Protein AF-A0A962LBN5-F1 (afdb_monomer_lite)

Sequence (191 aa):
MDLADKYRQSNPWPAREGQRVLFILDTRNSFEQDLLKQWIHHHRASGSEEFEAPQVCLKLGDDRRAVDSDQLLIALALPADTLVAPLRVAWLPSQEDIDSGPRLRNLFFGDPRHPGASRARKIFHTSPERMRLIAGAPDSVANLRQRFELHHNIEQADAQRDFAEFVGRQAALVLDIAERRLQGGRYKVPR

Radius of gyration: 17.96 Å; chains: 1; bounding box: 52×34×51 Å

pLDDT: mean 80.83, std 15.63, range [36.59, 97.0]

Structure (mmCIF, N/CA/C/O backbone):
data_AF-A0A962LBN5-F1
#
_entry.id   AF-A0A962LBN5-F1
#
loop_
_atom_site.group_PDB
_atom_site.id
_atom_site.type_symbol
_atom_site.label_atom_id
_atom_site.label_alt_id
_atom_site.label_comp_id
_atom_site.label_asym_id
_atom_site.label_entity_id
_atom_site.label_seq_id
_atom_site.pdbx_PDB_ins_code
_atom_site.Cartn_x
_atom_site.Cartn_y
_atom_site.Cartn_z
_atom_site.occupancy
_atom_site.B_iso_or_equiv
_atom_site.auth_seq_id
_atom_site.auth_comp_id
_atom_site.auth_asym_id
_atom_site.auth_atom_id
_atom_site.pdbx_PDB_model_num
ATOM 1 N N . MET A 1 1 ? 4.393 -6.345 -23.037 1.00 59.00 1 MET A N 1
ATOM 2 C CA . MET A 1 1 ? 3.717 -6.902 -21.847 1.00 59.00 1 MET A CA 1
ATOM 3 C C . MET A 1 1 ? 2.550 -5.989 -21.544 1.00 59.00 1 MET A C 1
ATOM 5 O O . MET A 1 1 ? 2.776 -4.789 -21.445 1.00 59.00 1 MET A O 1
ATOM 9 N N . ASP A 1 2 ? 1.340 -6.532 -21.495 1.00 79.44 2 ASP A N 1
ATOM 10 C CA . ASP A 1 2 ? 0.129 -5.755 -21.228 1.00 79.44 2 ASP A CA 1
ATOM 11 C C . ASP A 1 2 ? 0.014 -5.426 -19.722 1.00 79.44 2 ASP A C 1
ATOM 13 O O . ASP A 1 2 ? 0.504 -6.180 -18.874 1.00 79.44 2 ASP A O 1
ATOM 17 N N . LEU A 1 3 ? -0.616 -4.300 -19.369 1.00 82.06 3 LEU A N 1
ATOM 18 C CA . LEU A 1 3 ? -0.909 -3.945 -17.973 1.00 82.06 3 LEU A CA 1
ATOM 19 C C . LEU A 1 3 ? -1.788 -5.007 -17.312 1.00 82.06 3 LEU A C 1
ATOM 21 O O . LEU A 1 3 ? -1.561 -5.349 -16.153 1.00 82.06 3 LEU A O 1
ATOM 25 N N . ALA A 1 4 ? -2.725 -5.592 -18.059 1.00 84.00 4 ALA A N 1
ATOM 26 C CA . ALA A 1 4 ? -3.561 -6.674 -17.552 1.00 84.00 4 ALA A CA 1
ATOM 27 C C . ALA A 1 4 ? -2.728 -7.901 -17.137 1.00 84.00 4 ALA A C 1
ATOM 29 O O . ALA A 1 4 ? -2.968 -8.483 -16.080 1.00 84.00 4 ALA A O 1
ATOM 30 N N . ASP A 1 5 ? -1.696 -8.263 -17.910 1.00 85.88 5 ASP A N 1
ATOM 31 C CA . ASP A 1 5 ? -0.776 -9.350 -17.543 1.00 85.88 5 ASP A CA 1
ATOM 32 C C . ASP A 1 5 ? 0.015 -9.031 -16.278 1.00 85.88 5 ASP A C 1
ATOM 34 O O . ASP A 1 5 ? 0.295 -9.924 -15.478 1.00 85.88 5 ASP A O 1
ATOM 38 N N . LYS A 1 6 ? 0.402 -7.763 -16.092 1.00 85.69 6 LYS A N 1
ATOM 39 C CA . LYS A 1 6 ? 1.075 -7.309 -14.871 1.00 85.69 6 LYS A CA 1
ATOM 40 C C . LYS A 1 6 ? 0.157 -7.406 -13.663 1.00 85.69 6 LYS A C 1
ATOM 42 O O . LYS A 1 6 ? 0.588 -7.923 -12.637 1.00 85.69 6 LYS A O 1
ATOM 47 N N . TYR A 1 7 ? -1.088 -6.956 -13.787 1.00 89.88 7 TYR A N 1
ATOM 48 C CA . TYR A 1 7 ? -2.054 -7.023 -12.697 1.00 89.88 7 TYR A CA 1
ATOM 49 C C . TYR A 1 7 ? -2.392 -8.463 -12.324 1.00 89.88 7 TYR A C 1
ATOM 51 O O . TYR A 1 7 ? -2.496 -8.753 -11.142 1.00 89.88 7 TYR A O 1
ATOM 59 N N . ARG A 1 8 ? -2.457 -9.397 -13.277 1.00 88.25 8 ARG A N 1
ATOM 60 C CA . ARG A 1 8 ? -2.709 -10.819 -12.979 1.00 88.25 8 ARG A CA 1
ATOM 61 C C . ARG A 1 8 ? -1.596 -11.523 -12.193 1.00 88.25 8 ARG A C 1
ATOM 63 O O . ARG A 1 8 ? -1.860 -12.557 -11.589 1.00 88.25 8 ARG A O 1
ATOM 70 N N . GLN A 1 9 ? -0.368 -10.998 -12.188 1.00 86.75 9 GLN A N 1
ATOM 71 C CA . GLN A 1 9 ? 0.771 -11.637 -11.506 1.00 86.75 9 GLN A CA 1
ATOM 72 C C . GLN A 1 9 ? 0.686 -11.571 -9.977 1.00 86.75 9 GLN A C 1
ATOM 74 O O . GLN A 1 9 ? 1.334 -12.370 -9.303 1.00 86.75 9 GLN A O 1
ATOM 79 N N . SER A 1 10 ? -0.073 -10.626 -9.423 1.00 87.44 10 SER A N 1
ATOM 80 C CA . SER A 1 10 ? -0.257 -10.480 -7.980 1.00 87.44 10 SER A CA 1
ATOM 81 C C . SER A 1 10 ? -1.601 -9.829 -7.664 1.00 87.44 10 SER A C 1
ATOM 83 O O . SER A 1 10 ? -2.063 -8.953 -8.389 1.00 87.44 10 SER A O 1
ATOM 85 N N . ASN A 1 11 ? -2.229 -10.240 -6.565 1.00 91.06 11 ASN A N 1
ATOM 86 C CA . ASN A 1 11 ? -3.472 -9.644 -6.081 1.00 91.06 11 ASN A CA 1
ATOM 87 C C . ASN A 1 11 ? -3.143 -8.617 -4.977 1.00 91.06 11 ASN A C 1
ATOM 89 O O . ASN A 1 11 ? -2.446 -8.990 -4.030 1.00 91.06 11 ASN A O 1
ATOM 93 N N . PRO A 1 12 ? -3.583 -7.345 -5.079 1.00 92.94 12 PRO A N 1
ATOM 94 C CA . PRO A 1 12 ? -3.347 -6.351 -4.033 1.00 92.94 12 PRO A CA 1
ATOM 95 C C . PRO A 1 12 ? -4.272 -6.536 -2.830 1.00 92.94 12 PRO A C 1
ATOM 97 O O . PRO A 1 12 ? -3.988 -6.002 -1.761 1.00 92.94 12 PRO A O 1
ATOM 100 N N . TRP A 1 13 ? -5.388 -7.251 -2.995 1.00 92.75 13 TRP A N 1
ATOM 101 C CA . TRP A 1 13 ? -6.365 -7.443 -1.936 1.00 92.75 13 TRP A CA 1
ATOM 102 C C . TRP A 1 13 ? -5.853 -8.471 -0.926 1.00 92.75 13 TRP A C 1
ATOM 104 O O . TRP A 1 13 ? -5.477 -9.581 -1.320 1.00 92.75 13 TRP A O 1
ATOM 114 N N . PRO A 1 14 ? -5.846 -8.133 0.374 1.00 91.88 14 PRO A N 1
ATOM 115 C CA . PRO A 1 14 ? -5.486 -9.090 1.404 1.00 91.88 14 PRO A CA 1
ATOM 116 C C . PRO A 1 14 ? -6.534 -10.206 1.486 1.00 91.88 14 PRO A C 1
ATOM 118 O O . PRO A 1 14 ? -7.706 -10.003 1.156 1.00 91.88 14 PRO A O 1
ATOM 121 N N . ALA A 1 15 ? -6.113 -11.382 1.960 1.00 88.94 15 ALA A N 1
ATOM 122 C CA . ALA A 1 15 ? -7.054 -12.423 2.355 1.00 88.94 15 ALA A CA 1
ATOM 123 C C . ALA A 1 15 ? -7.956 -11.874 3.470 1.00 88.94 15 ALA A C 1
ATOM 125 O O . ALA A 1 15 ? -7.457 -11.326 4.454 1.00 88.94 15 ALA A O 1
ATOM 126 N N . ARG A 1 16 ? -9.271 -11.978 3.279 1.00 86.44 16 ARG A N 1
ATOM 127 C CA . ARG A 1 16 ? -10.279 -11.373 4.151 1.00 86.44 16 ARG A CA 1
ATOM 128 C C . ARG A 1 16 ? -11.582 -12.162 4.097 1.00 86.44 16 ARG A C 1
ATOM 130 O O . ARG A 1 16 ? -11.950 -12.704 3.059 1.00 86.44 16 ARG A O 1
ATOM 137 N N . GLU A 1 17 ? -12.282 -12.166 5.214 1.00 82.19 17 GLU A N 1
ATOM 138 C CA . GLU A 1 17 ? -13.588 -12.773 5.454 1.00 82.19 17 GLU A CA 1
ATOM 139 C C . GLU A 1 17 ? -14.646 -11.661 5.571 1.00 82.19 17 GLU A C 1
ATOM 141 O O . GLU A 1 17 ? -15.367 -11.553 6.557 1.00 82.19 17 GLU A O 1
ATOM 146 N N . GLY A 1 18 ? -14.688 -10.771 4.572 1.00 81.44 18 GLY A N 1
ATOM 147 C CA . GLY A 1 18 ? -15.630 -9.647 4.517 1.00 81.44 18 GLY A CA 1
ATOM 148 C C . GLY A 1 18 ? -15.196 -8.380 5.266 1.00 81.44 18 GLY A C 1
ATOM 149 O O . GLY A 1 18 ? -15.961 -7.415 5.297 1.00 81.44 18 GLY A O 1
ATOM 150 N N . GLN A 1 19 ? -13.983 -8.336 5.839 1.00 87.69 19 GLN A N 1
ATOM 151 C CA . GLN A 1 19 ? -13.464 -7.104 6.447 1.00 87.69 19 GLN A CA 1
ATOM 152 C C . GLN A 1 19 ? -13.296 -5.991 5.404 1.00 87.69 19 GLN A C 1
ATOM 154 O O . GLN A 1 19 ? -12.953 -6.229 4.241 1.00 87.69 19 GLN A O 1
ATOM 159 N N . ARG A 1 20 ? -13.457 -4.740 5.849 1.00 90.69 20 ARG A N 1
ATOM 160 C CA . ARG A 1 20 ? -13.099 -3.565 5.044 1.00 90.69 20 ARG A CA 1
ATOM 161 C C . ARG A 1 20 ? -11.587 -3.502 4.838 1.00 90.69 20 ARG A C 1
ATOM 163 O O . ARG A 1 20 ? -10.817 -3.956 5.684 1.00 90.69 20 ARG A O 1
ATOM 170 N N . VAL A 1 21 ? -11.167 -2.881 3.738 1.00 92.25 21 VAL A N 1
ATOM 171 C CA . VAL A 1 21 ? -9.748 -2.677 3.423 1.00 92.25 21 VAL A CA 1
ATOM 172 C C . VAL A 1 21 ? -9.474 -1.195 3.192 1.00 92.25 21 VAL A C 1
ATOM 174 O O . VAL A 1 21 ? -10.069 -0.584 2.309 1.00 92.25 21 VAL A O 1
ATOM 177 N N . LEU A 1 22 ? -8.550 -0.637 3.969 1.00 94.44 22 LEU A N 1
ATOM 178 C CA . LEU A 1 22 ? -7.927 0.662 3.747 1.00 94.44 22 LEU A CA 1
ATOM 179 C C . LEU A 1 22 ? -6.604 0.451 3.009 1.00 94.44 22 LEU A C 1
ATOM 181 O O . LEU A 1 22 ? -5.680 -0.156 3.550 1.00 94.44 22 LEU A O 1
ATOM 185 N N . PHE A 1 23 ? -6.481 0.981 1.796 1.00 95.56 23 PHE A N 1
ATOM 186 C CA . PHE A 1 23 ? -5.226 0.936 1.053 1.00 95.56 23 PHE A CA 1
ATOM 187 C C . PHE A 1 23 ? -4.368 2.167 1.339 1.00 95.56 23 PHE A C 1
ATOM 189 O O . PHE A 1 23 ? -4.808 3.305 1.164 1.00 95.56 23 PHE A O 1
ATOM 196 N N . ILE A 1 24 ? -3.109 1.937 1.708 1.00 95.75 24 ILE A N 1
ATOM 197 C CA . ILE A 1 24 ? -2.091 2.987 1.785 1.00 95.75 24 ILE A CA 1
ATOM 198 C C . ILE A 1 24 ? -1.211 2.873 0.543 1.00 95.75 24 ILE A C 1
ATOM 200 O O . ILE A 1 24 ? -0.487 1.896 0.377 1.00 95.75 24 ILE A O 1
ATOM 204 N N . LEU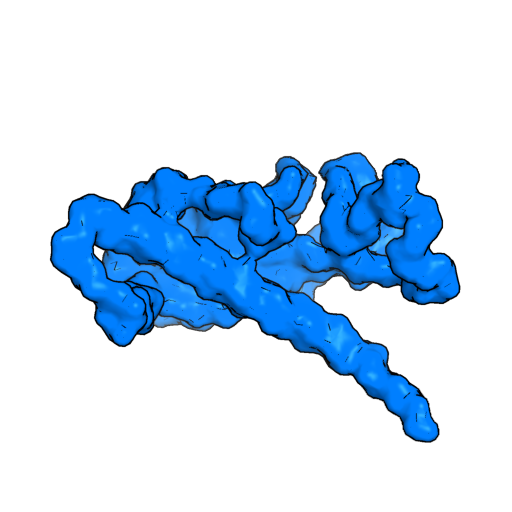 A 1 25 ? -1.282 3.861 -0.342 1.00 95.44 25 LEU A N 1
ATOM 205 C CA . LEU A 1 25 ? -0.543 3.896 -1.597 1.00 95.44 25 LEU A CA 1
ATOM 206 C C . LEU A 1 25 ? 0.717 4.742 -1.424 1.00 95.44 25 LEU A C 1
ATOM 208 O O . LEU A 1 25 ? 0.632 5.970 -1.371 1.00 95.44 25 LEU A O 1
ATOM 212 N N . ASP A 1 26 ? 1.883 4.100 -1.371 1.00 93.38 26 ASP A N 1
ATOM 213 C CA . ASP A 1 26 ? 3.158 4.813 -1.426 1.00 93.38 26 ASP A CA 1
ATOM 214 C C . ASP A 1 26 ? 3.450 5.235 -2.868 1.00 93.38 26 ASP A C 1
ATOM 216 O O . ASP A 1 26 ? 3.827 4.419 -3.715 1.00 93.38 26 ASP A O 1
ATOM 220 N N . THR A 1 27 ? 3.203 6.511 -3.158 1.00 90.75 27 THR A N 1
ATOM 221 C CA . THR A 1 27 ? 3.245 7.067 -4.513 1.00 90.75 27 THR A CA 1
ATOM 222 C C . THR A 1 27 ? 3.987 8.393 -4.515 1.00 90.75 27 THR A C 1
ATOM 224 O O . THR A 1 27 ? 3.709 9.304 -3.735 1.00 90.75 27 THR A O 1
ATOM 227 N N . ARG A 1 28 ? 4.947 8.538 -5.430 1.00 84.81 28 ARG A N 1
ATOM 228 C CA . ARG A 1 28 ? 5.737 9.773 -5.568 1.00 84.81 28 ARG A CA 1
ATOM 229 C C . ARG A 1 28 ? 5.259 10.645 -6.719 1.00 84.81 28 ARG A C 1
ATOM 231 O O . ARG A 1 28 ? 5.576 11.834 -6.761 1.00 84.81 28 ARG A O 1
ATOM 238 N N . ASN A 1 29 ? 4.510 10.063 -7.650 1.00 87.19 29 ASN A N 1
ATOM 239 C CA . ASN A 1 29 ? 3.980 10.730 -8.829 1.00 87.19 29 ASN A CA 1
ATOM 240 C C . ASN A 1 29 ? 2.621 10.140 -9.250 1.00 87.19 29 ASN A C 1
ATOM 242 O O . ASN A 1 29 ? 2.247 9.047 -8.827 1.00 87.19 29 ASN A O 1
ATOM 246 N N . SER A 1 30 ? 1.897 10.858 -10.114 1.00 89.56 30 SER A N 1
ATOM 247 C CA . SER A 1 30 ? 0.563 10.452 -10.577 1.00 89.56 30 SER A CA 1
ATOM 248 C C . SER A 1 30 ? 0.560 9.138 -11.355 1.00 89.56 30 SER A C 1
ATOM 250 O O . SER A 1 30 ? -0.398 8.387 -11.266 1.00 89.56 30 SER A O 1
ATOM 252 N N . PHE A 1 31 ? 1.637 8.810 -12.072 1.00 91.62 31 PHE A N 1
ATO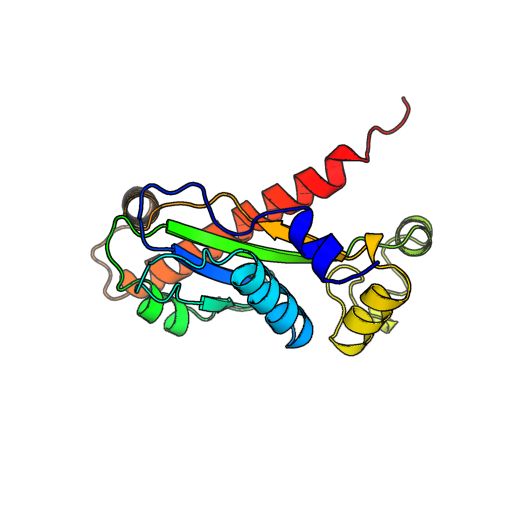M 253 C CA . PHE A 1 31 ? 1.702 7.563 -12.831 1.00 91.62 31 PHE A CA 1
ATOM 254 C C . PHE A 1 31 ? 1.747 6.332 -11.915 1.00 91.62 31 PHE A C 1
ATOM 256 O O . PHE A 1 31 ? 1.045 5.359 -12.167 1.00 91.62 31 PHE A O 1
ATOM 263 N N . GLU A 1 32 ? 2.514 6.376 -10.824 1.00 92.75 32 GLU A N 1
ATOM 264 C CA . GLU A 1 32 ? 2.497 5.317 -9.804 1.00 92.75 32 GLU A CA 1
ATOM 265 C C . GLU A 1 32 ? 1.130 5.204 -9.130 1.00 92.75 32 GLU A C 1
ATOM 267 O O . GLU A 1 32 ? 0.620 4.099 -8.940 1.00 92.75 32 GLU A O 1
ATOM 272 N N . GLN A 1 33 ? 0.515 6.347 -8.819 1.00 93.88 33 GLN A N 1
ATOM 273 C CA . GLN A 1 33 ? -0.828 6.394 -8.253 1.00 93.88 33 GLN A CA 1
ATOM 274 C C . GLN A 1 33 ? -1.858 5.736 -9.179 1.00 93.88 33 GLN A C 1
ATOM 276 O O . GLN A 1 33 ? -2.638 4.899 -8.725 1.00 93.88 33 GLN A O 1
ATOM 281 N N . ASP A 1 34 ? -1.828 6.054 -10.473 1.00 93.56 34 ASP A N 1
ATOM 282 C CA . ASP A 1 34 ? -2.720 5.468 -11.474 1.00 93.56 34 ASP A CA 1
ATOM 283 C C . ASP A 1 34 ? -2.502 3.957 -11.610 1.00 93.56 34 ASP A C 1
ATOM 285 O O . ASP A 1 34 ? -3.471 3.205 -11.723 1.00 93.56 34 ASP A O 1
ATOM 289 N N . LEU A 1 35 ? -1.245 3.498 -11.569 1.00 94.38 35 LEU A N 1
ATOM 290 C CA . LEU A 1 35 ? -0.908 2.075 -11.636 1.00 94.38 35 LEU A CA 1
ATOM 291 C C . LEU A 1 35 ? -1.484 1.293 -10.452 1.00 94.38 35 LEU A C 1
ATOM 293 O O . LEU A 1 35 ? -2.076 0.235 -10.665 1.00 94.38 35 LEU A O 1
ATOM 297 N N . LEU A 1 36 ? -1.329 1.800 -9.224 1.00 95.25 36 LEU A N 1
ATOM 298 C CA . LEU A 1 36 ? -1.841 1.136 -8.020 1.00 95.25 36 LEU A CA 1
ATOM 299 C C . LEU A 1 36 ? -3.372 1.167 -7.956 1.00 95.25 36 LEU A C 1
ATOM 301 O O . LEU A 1 36 ? -3.992 0.158 -7.623 1.00 95.25 36 LEU A O 1
ATOM 305 N N . LYS A 1 37 ? -3.996 2.285 -8.345 1.00 94.38 37 LYS A N 1
ATOM 306 C CA . LYS A 1 37 ? -5.459 2.408 -8.430 1.00 94.38 37 LYS A CA 1
ATOM 307 C C . LYS A 1 37 ? -6.066 1.402 -9.402 1.00 94.38 37 LYS A C 1
ATOM 309 O O . LYS A 1 37 ? -7.025 0.711 -9.062 1.00 94.38 37 LYS A O 1
ATOM 314 N N . GLN A 1 38 ? -5.489 1.296 -10.597 1.00 93.38 38 GLN A N 1
ATOM 315 C CA . GLN A 1 38 ? -5.918 0.322 -11.599 1.00 93.38 38 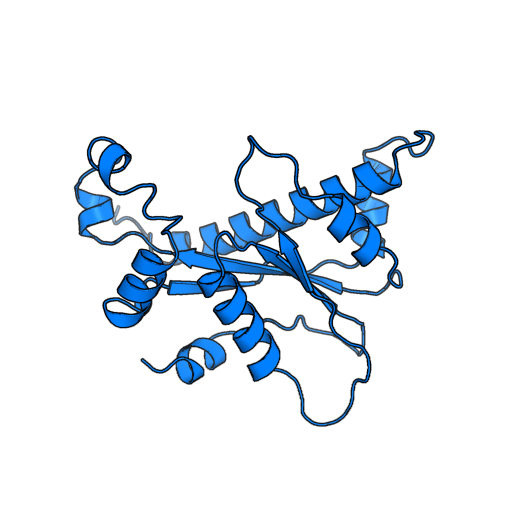GLN A CA 1
ATOM 316 C C . GLN A 1 38 ? -5.674 -1.113 -11.135 1.00 93.38 38 GLN A C 1
ATOM 318 O O . GLN A 1 38 ? -6.523 -1.971 -11.362 1.00 93.38 38 GLN A O 1
ATOM 323 N N . TRP A 1 39 ? -4.567 -1.370 -10.433 1.00 94.44 39 TRP A N 1
ATOM 324 C CA . TRP A 1 39 ? -4.285 -2.684 -9.863 1.00 94.44 39 TRP A CA 1
ATOM 325 C C . TRP A 1 39 ? -5.351 -3.112 -8.845 1.00 94.44 39 TRP A C 1
ATOM 327 O O . TRP A 1 39 ? -5.855 -4.230 -8.936 1.00 94.44 39 TRP A O 1
ATOM 337 N N . ILE A 1 40 ? -5.762 -2.216 -7.937 1.00 93.19 40 ILE A N 1
ATOM 338 C CA . ILE A 1 40 ? -6.869 -2.467 -6.996 1.00 93.19 40 ILE A CA 1
ATOM 339 C C . ILE A 1 40 ? -8.169 -2.741 -7.757 1.00 93.19 40 ILE A C 1
ATOM 341 O O . ILE A 1 40 ? -8.849 -3.731 -7.480 1.00 93.19 40 ILE A O 1
ATOM 345 N N . HIS A 1 41 ? -8.505 -1.878 -8.721 1.00 90.88 41 HIS A N 1
ATOM 346 C CA . HIS A 1 41 ? -9.746 -1.973 -9.488 1.00 90.88 41 HIS A CA 1
ATOM 347 C C . HIS A 1 41 ? -9.837 -3.276 -10.293 1.00 90.88 41 HIS A C 1
ATOM 349 O O . HIS A 1 41 ? -10.891 -3.903 -10.315 1.00 90.88 41 HIS A O 1
ATOM 355 N N . HIS A 1 42 ? -8.729 -3.715 -10.896 1.00 91.00 42 HIS A N 1
ATOM 356 C CA . HIS A 1 42 ? -8.660 -4.937 -11.699 1.00 91.00 42 HIS A CA 1
ATOM 357 C C . HIS A 1 42 ? -9.048 -6.200 -10.916 1.00 91.00 42 HIS A C 1
ATOM 359 O O . HIS A 1 42 ? -9.605 -7.130 -11.489 1.00 91.00 42 HIS A O 1
ATOM 365 N N . HIS A 1 43 ? -8.763 -6.232 -9.612 1.00 89.12 43 HIS A N 1
ATOM 366 C CA . HIS A 1 43 ? -9.041 -7.376 -8.734 1.00 89.12 43 HIS A CA 1
ATOM 367 C C . HIS A 1 43 ? -10.319 -7.217 -7.905 1.00 89.12 43 HIS A C 1
ATOM 369 O O . HIS A 1 43 ? -10.600 -8.041 -7.035 1.00 89.12 43 HIS A O 1
ATOM 375 N N . ARG A 1 44 ? -11.110 -6.166 -8.146 1.00 84.12 44 ARG A N 1
ATOM 376 C CA . ARG A 1 44 ? -12.380 -5.968 -7.443 1.00 84.12 44 ARG A CA 1
ATOM 377 C C . ARG A 1 44 ? -13.386 -7.032 -7.900 1.00 84.12 44 ARG A C 1
ATOM 379 O O . ARG A 1 44 ? -13.713 -7.105 -9.081 1.00 84.12 44 ARG A O 1
ATOM 386 N N . ALA A 1 45 ? -13.899 -7.839 -6.970 1.00 71.06 45 ALA A N 1
ATOM 387 C CA . ALA A 1 45 ? -14.944 -8.816 -7.271 1.00 71.06 45 ALA A CA 1
ATOM 388 C C . ALA A 1 45 ? -16.250 -8.114 -7.689 1.00 71.06 45 ALA A C 1
ATOM 390 O O . ALA A 1 45 ? -16.645 -7.107 -7.103 1.00 71.06 45 ALA A O 1
ATOM 391 N N . SER A 1 46 ? -16.927 -8.660 -8.700 1.00 61.09 46 SER A N 1
ATOM 392 C CA . SER A 1 46 ? -18.127 -8.097 -9.336 1.00 61.09 46 SER A CA 1
ATOM 393 C C . SER A 1 46 ? -19.435 -8.312 -8.558 1.00 61.09 46 SER A C 1
ATOM 395 O O . SER A 1 46 ? -20.473 -7.823 -8.990 1.00 61.09 46 SER A O 1
ATOM 397 N N . GLY A 1 47 ? -19.406 -9.051 -7.443 1.00 53.84 47 GLY A N 1
ATOM 398 C CA . GLY A 1 47 ? -20.614 -9.600 -6.814 1.00 53.84 47 GLY A CA 1
ATOM 399 C C . GLY A 1 47 ? -21.295 -8.717 -5.772 1.00 53.84 47 GLY A C 1
ATOM 400 O O . GLY A 1 47 ? -22.506 -8.561 -5.818 1.00 53.84 47 GLY A O 1
ATOM 401 N N . SER A 1 48 ? -20.556 -8.153 -4.822 1.00 51.50 48 SER A N 1
ATOM 402 C CA . SER A 1 48 ? -21.133 -7.389 -3.708 1.00 51.50 48 SER A CA 1
ATOM 403 C C . SER A 1 48 ? -20.012 -7.046 -2.750 1.00 51.50 48 SER A C 1
ATOM 405 O O . SER A 1 48 ? -19.346 -7.961 -2.283 1.00 51.50 48 SER A O 1
ATOM 407 N N . GLU A 1 49 ? -19.808 -5.758 -2.487 1.00 53.31 49 GLU A N 1
ATOM 408 C CA . GLU A 1 49 ? -19.258 -5.219 -1.241 1.00 53.31 49 GLU A CA 1
ATOM 409 C C . GLU A 1 49 ? -19.268 -3.692 -1.369 1.00 53.31 49 GLU A C 1
ATOM 411 O O . GLU A 1 49 ? -18.398 -3.059 -1.969 1.00 53.31 49 GLU A O 1
ATOM 416 N N . GLU A 1 50 ? -20.342 -3.116 -0.842 1.00 45.16 50 GLU A N 1
ATOM 417 C CA . GLU A 1 50 ? -20.677 -1.690 -0.800 1.00 45.16 50 GLU A CA 1
ATOM 418 C C . GLU A 1 50 ? -19.760 -0.873 0.122 1.00 45.16 50 GLU A C 1
ATOM 420 O O . GLU A 1 50 ? -19.969 0.322 0.317 1.00 45.16 50 GLU A O 1
ATOM 425 N N . PHE A 1 51 ? -18.711 -1.485 0.669 1.00 54.53 51 PHE A N 1
ATOM 426 C CA . PHE A 1 51 ? -17.677 -0.753 1.374 1.00 54.53 51 PHE A CA 1
ATOM 427 C C . PHE A 1 51 ? -16.637 -0.285 0.368 1.00 54.53 51 PHE A C 1
ATOM 429 O O . PHE A 1 51 ? -15.819 -1.064 -0.123 1.00 54.53 51 PHE A O 1
ATOM 436 N N . GLU A 1 52 ? -16.691 1.007 0.039 1.00 67.31 52 GLU A N 1
ATOM 437 C CA . GLU A 1 52 ? -15.578 1.703 -0.598 1.00 67.31 52 GLU A CA 1
ATOM 438 C C . GLU A 1 52 ? -14.288 1.293 0.115 1.00 67.31 52 GLU A C 1
ATOM 440 O O . GLU A 1 52 ? -14.198 1.436 1.330 1.00 67.31 52 GLU A O 1
ATOM 445 N N . ALA A 1 53 ? -13.327 0.726 -0.618 1.00 83.31 53 ALA A N 1
ATOM 446 C CA . ALA A 1 53 ? -11.994 0.460 -0.098 1.00 83.31 53 ALA A CA 1
ATOM 447 C C . ALA A 1 53 ? -11.238 1.794 -0.115 1.00 83.31 53 ALA A C 1
ATOM 449 O O . ALA A 1 53 ? -10.782 2.195 -1.198 1.00 83.31 53 ALA A O 1
ATOM 450 N N . PRO A 1 54 ? -11.166 2.535 1.009 1.00 89.56 54 PRO A N 1
ATOM 451 C CA . PRO A 1 54 ? -10.645 3.888 0.992 1.00 89.56 54 PRO A CA 1
ATOM 452 C C . PRO A 1 54 ? -9.159 3.836 0.650 1.00 89.56 54 PRO A C 1
ATOM 454 O O . PRO A 1 54 ? -8.472 2.850 0.931 1.00 89.56 54 PRO A O 1
ATOM 457 N N . GLN A 1 55 ? -8.661 4.884 0.004 1.00 92.38 55 GLN A N 1
ATOM 458 C CA . GLN A 1 55 ? -7.287 4.928 -0.483 1.00 92.38 55 GLN A CA 1
ATOM 459 C C . GLN A 1 55 ? -6.628 6.222 -0.035 1.00 92.38 55 GLN A C 1
ATOM 461 O O . GLN A 1 55 ? -7.128 7.309 -0.320 1.00 92.38 55 GLN A O 1
ATOM 466 N N . VAL A 1 56 ? -5.479 6.099 0.618 1.00 92.06 56 VAL A N 1
ATOM 467 C CA . VAL A 1 56 ? -4.666 7.230 1.077 1.00 92.06 56 VAL A CA 1
ATOM 468 C C . VAL A 1 56 ? -3.363 7.209 0.302 1.00 92.06 56 VAL A C 1
ATOM 470 O O . VAL A 1 56 ? -2.711 6.172 0.220 1.00 92.06 56 VAL A O 1
ATOM 473 N N . CYS A 1 57 ? -2.994 8.334 -0.305 1.00 91.19 57 CYS A N 1
ATOM 474 C CA . CYS A 1 57 ? -1.770 8.435 -1.096 1.00 91.19 57 CYS A CA 1
ATOM 475 C C . CYS A 1 57 ? -0.710 9.137 -0.254 1.00 91.19 57 CYS A C 1
ATOM 477 O O . CYS A 1 57 ? -0.828 10.326 0.018 1.00 91.19 57 CYS A O 1
ATOM 479 N N . LEU A 1 58 ? 0.328 8.406 0.137 1.00 89.00 58 LEU A N 1
ATOM 480 C CA . LEU A 1 58 ? 1.406 8.906 0.984 1.00 89.00 58 LEU A CA 1
ATOM 481 C C . LEU A 1 58 ? 2.739 8.829 0.238 1.00 89.00 58 LEU A C 1
ATOM 483 O O . LEU A 1 58 ? 2.879 8.109 -0.748 1.00 89.00 58 LEU A O 1
ATOM 487 N N . LYS A 1 59 ? 3.736 9.564 0.731 1.00 86.12 59 LYS A N 1
ATOM 488 C CA . LYS A 1 59 ? 5.132 9.471 0.280 1.00 86.12 59 LYS A CA 1
ATOM 489 C C . LYS A 1 59 ? 5.956 8.819 1.390 1.00 86.12 59 LYS A C 1
ATOM 491 O O . LYS A 1 59 ? 6.533 9.518 2.214 1.00 86.12 59 LYS A O 1
ATOM 496 N N . LEU A 1 60 ? 5.986 7.489 1.433 1.00 77.06 60 LEU A N 1
ATOM 497 C CA . LEU A 1 60 ? 6.498 6.684 2.556 1.00 77.06 60 LEU A CA 1
ATOM 498 C C . LEU A 1 60 ? 7.990 6.317 2.452 1.00 77.06 60 LEU A C 1
ATOM 500 O O . LEU A 1 60 ? 8.401 5.246 2.882 1.00 77.06 60 LEU A O 1
ATOM 504 N N . GLY A 1 61 ? 8.830 7.183 1.886 1.00 59.91 61 GLY A N 1
ATOM 505 C CA . GLY A 1 61 ? 10.258 6.874 1.724 1.00 59.91 61 GLY A CA 1
ATOM 506 C C . GLY A 1 61 ? 11.164 8.092 1.623 1.00 59.91 61 GLY A C 1
ATOM 507 O O . GLY A 1 61 ? 12.226 8.020 1.003 1.00 59.91 61 GLY A O 1
ATOM 508 N N . ASP A 1 62 ? 10.715 9.224 2.153 1.00 57.09 62 ASP A N 1
ATOM 509 C CA . ASP A 1 62 ? 11.575 10.371 2.402 1.00 57.09 62 ASP A CA 1
ATOM 510 C C . ASP A 1 62 ? 11.640 10.554 3.917 1.00 57.09 62 ASP A C 1
ATOM 512 O O . ASP A 1 62 ? 10.782 11.215 4.490 1.00 57.09 62 ASP A O 1
ATOM 516 N N . ASP A 1 63 ? 12.649 9.965 4.570 1.00 53.41 63 ASP A N 1
ATOM 517 C CA . ASP A 1 63 ? 12.881 10.110 6.021 1.00 53.41 63 ASP A CA 1
ATOM 518 C C . ASP A 1 63 ? 12.976 11.587 6.456 1.00 53.41 63 ASP A C 1
ATOM 520 O O . ASP A 1 63 ? 12.913 11.908 7.640 1.00 53.41 63 ASP A O 1
ATOM 524 N N . ARG A 1 64 ? 13.147 12.507 5.495 1.00 45.75 64 ARG A N 1
ATOM 525 C CA . ARG A 1 64 ? 13.252 13.950 5.719 1.00 45.75 64 ARG A CA 1
ATOM 526 C C . ARG A 1 64 ? 11.907 14.672 5.705 1.00 45.75 64 ARG A C 1
ATOM 528 O O . ARG A 1 64 ? 11.879 15.860 6.022 1.00 45.75 64 ARG A O 1
ATOM 535 N N . ARG A 1 65 ? 10.810 14.015 5.314 1.00 53.19 65 ARG A N 1
ATOM 536 C CA . ARG A 1 65 ? 9.466 14.606 5.313 1.00 53.19 65 ARG A CA 1
ATOM 537 C C . ARG A 1 65 ? 8.563 13.813 6.239 1.00 53.19 65 ARG A C 1
ATOM 539 O O . ARG A 1 65 ? 8.425 12.604 6.087 1.00 53.19 65 ARG A O 1
ATOM 546 N N . ALA A 1 66 ? 7.926 14.519 7.171 1.00 56.97 66 ALA A N 1
ATOM 547 C CA . ALA A 1 66 ? 6.836 13.951 7.947 1.00 56.97 66 ALA A CA 1
ATOM 548 C C . ALA A 1 66 ? 5.801 13.354 6.981 1.00 56.97 66 ALA A C 1
ATOM 550 O O . ALA A 1 66 ? 5.486 13.952 5.946 1.00 56.97 66 ALA A O 1
ATOM 551 N N . VAL A 1 67 ? 5.327 12.150 7.303 1.00 66.19 67 VAL A N 1
ATOM 552 C CA . VAL A 1 67 ? 4.184 11.543 6.617 1.00 66.19 67 VAL A CA 1
ATOM 553 C C . VAL A 1 67 ? 3.031 12.547 6.680 1.00 66.19 67 VAL A C 1
ATOM 555 O O . VAL A 1 67 ? 2.892 13.256 7.673 1.00 66.19 67 VAL A O 1
ATOM 558 N N . ASP A 1 68 ? 2.231 12.647 5.618 1.00 71.00 68 ASP A N 1
ATOM 559 C CA . ASP A 1 68 ? 1.020 13.474 5.631 1.00 71.00 68 ASP A CA 1
ATOM 560 C C . ASP A 1 68 ? -0.025 12.822 6.555 1.00 71.00 68 ASP A C 1
ATOM 562 O O . ASP A 1 68 ? -0.887 12.042 6.137 1.00 71.00 68 ASP A O 1
ATOM 566 N N . SER A 1 69 ? 0.158 13.051 7.855 1.00 71.88 69 SER A N 1
ATOM 567 C CA . SER A 1 69 ? -0.559 12.383 8.937 1.00 71.88 69 SER A CA 1
ATOM 568 C C . SER A 1 69 ? -2.019 12.799 9.007 1.00 71.88 69 SER A C 1
ATOM 570 O O . SER A 1 69 ? -2.824 12.034 9.526 1.00 71.88 69 SER A O 1
ATOM 572 N N . ASP A 1 70 ? -2.387 13.960 8.462 1.00 80.94 70 ASP A N 1
ATOM 573 C CA . ASP A 1 70 ? -3.758 14.464 8.524 1.00 80.94 70 ASP A CA 1
ATOM 574 C C . ASP A 1 70 ? -4.690 13.632 7.623 1.00 80.94 70 ASP A C 1
ATOM 576 O O . ASP A 1 70 ? -5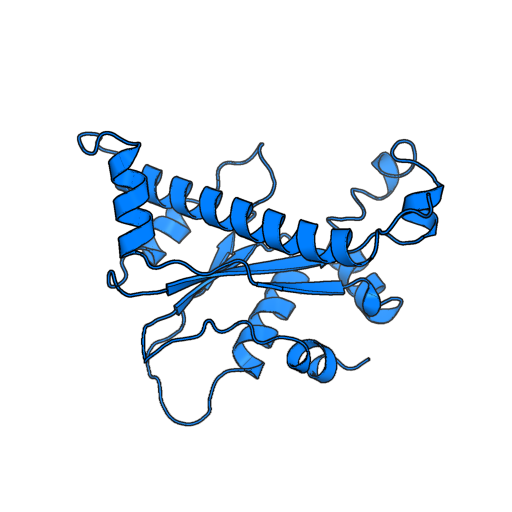.780 13.240 8.051 1.00 80.94 70 ASP A O 1
ATOM 580 N N . GLN A 1 71 ? -4.249 13.261 6.411 1.00 83.00 71 GLN A N 1
ATOM 581 C CA . GLN A 1 71 ? -5.032 12.372 5.540 1.00 83.00 71 GLN A CA 1
ATOM 582 C C . GLN A 1 71 ? -5.208 10.985 6.170 1.00 83.00 71 GLN A C 1
ATOM 584 O O . GLN A 1 71 ? -6.281 10.379 6.096 1.00 83.00 71 GLN A O 1
ATOM 589 N N . LEU A 1 72 ? -4.145 10.481 6.798 1.00 84.94 72 LEU A N 1
ATOM 590 C CA . LEU A 1 72 ? -4.150 9.171 7.428 1.00 84.94 72 LEU A CA 1
ATOM 591 C C . LEU A 1 72 ? -4.979 9.164 8.721 1.00 84.94 72 LEU A C 1
ATOM 593 O O . LEU A 1 72 ? -5.683 8.192 8.971 1.00 84.94 72 LEU A O 1
ATOM 597 N N . LEU A 1 73 ? -4.981 10.253 9.492 1.00 86.75 73 LEU A N 1
ATOM 598 C CA . LEU A 1 73 ? -5.819 10.421 10.681 1.00 86.75 73 LEU A CA 1
ATOM 599 C C . LEU A 1 73 ? -7.305 10.311 10.328 1.00 86.75 73 LEU A C 1
ATOM 601 O O . LEU A 1 73 ? -8.027 9.547 10.967 1.00 86.75 73 LEU A O 1
ATOM 605 N N . ILE A 1 74 ? -7.747 11.000 9.270 1.00 85.44 74 ILE A N 1
ATOM 606 C CA . ILE A 1 74 ? -9.134 10.912 8.785 1.00 85.44 74 ILE A CA 1
ATOM 607 C C . ILE A 1 74 ? -9.453 9.480 8.339 1.00 85.44 74 ILE A C 1
ATOM 609 O O . ILE A 1 74 ? -10.499 8.933 8.685 1.00 85.44 74 ILE A O 1
ATOM 613 N N . ALA A 1 75 ? -8.544 8.848 7.595 1.00 85.31 75 ALA A N 1
ATOM 614 C CA . ALA A 1 75 ? -8.752 7.504 7.069 1.00 85.31 75 ALA A CA 1
ATOM 615 C C . ALA A 1 75 ? -8.702 6.400 8.135 1.00 85.31 75 ALA A C 1
ATOM 617 O O . ALA A 1 75 ? -9.232 5.318 7.908 1.00 85.31 75 ALA A O 1
ATOM 618 N N . LEU A 1 76 ? -8.078 6.646 9.288 1.00 86.94 76 LEU A N 1
ATOM 619 C CA . LEU A 1 76 ? -8.006 5.697 10.401 1.00 86.94 76 LEU A CA 1
ATOM 620 C C . LEU A 1 76 ? -9.210 5.775 11.347 1.00 86.94 76 LEU A C 1
ATOM 622 O O . LEU A 1 76 ? -9.301 4.965 12.271 1.00 86.94 76 LEU A O 1
ATOM 626 N N . ALA A 1 77 ? -10.169 6.670 11.091 1.00 86.81 77 ALA A N 1
ATOM 627 C CA . ALA A 1 77 ? -11.487 6.680 11.730 1.00 86.81 77 ALA A CA 1
ATOM 628 C C . ALA A 1 77 ? -12.406 5.564 11.176 1.00 86.81 77 ALA A C 1
ATOM 630 O O . ALA A 1 77 ? -13.571 5.787 10.849 1.00 86.81 77 ALA A O 1
ATOM 631 N N . LEU A 1 78 ? -11.862 4.353 11.034 1.00 86.75 78 LEU A N 1
ATOM 632 C CA . LEU A 1 78 ? -12.533 3.166 10.508 1.00 86.75 78 LEU A CA 1
ATOM 633 C C . LEU A 1 78 ? -12.733 2.111 11.611 1.00 86.75 78 LEU A C 1
ATOM 635 O O . LEU A 1 78 ? -12.065 2.166 12.647 1.00 86.75 78 LEU A O 1
ATOM 639 N N . PRO A 1 79 ? -13.639 1.136 11.402 1.00 90.62 79 PRO A N 1
ATOM 640 C CA . PRO A 1 79 ? -13.825 0.015 12.319 1.00 90.62 79 PRO A CA 1
ATOM 641 C C . PRO A 1 79 ? -12.515 -0.721 12.629 1.00 90.62 79 PRO A C 1
ATOM 643 O O . PRO A 1 79 ? -11.646 -0.846 11.764 1.00 90.62 79 PRO A O 1
ATOM 646 N N . ALA A 1 80 ? -12.378 -1.228 13.855 1.00 91.38 80 ALA A N 1
ATOM 647 C CA . ALA A 1 80 ? -11.134 -1.818 14.354 1.00 91.38 80 ALA A CA 1
ATOM 648 C C . ALA A 1 80 ? -10.693 -3.085 13.587 1.00 91.38 80 ALA A C 1
ATOM 650 O O . ALA A 1 80 ? -9.503 -3.387 13.510 1.00 91.38 80 ALA A O 1
ATOM 651 N N . ASP A 1 81 ? -11.637 -3.807 12.989 1.00 92.25 81 ASP A N 1
ATOM 652 C CA . ASP A 1 81 ? -11.411 -4.985 12.147 1.00 92.25 81 ASP A CA 1
ATOM 653 C C . ASP A 1 81 ? -10.954 -4.643 10.717 1.00 92.25 81 ASP A C 1
ATOM 655 O O . ASP A 1 81 ? -10.563 -5.539 9.970 1.00 92.25 81 ASP A O 1
ATOM 659 N N . THR A 1 82 ? -10.956 -3.360 10.334 1.00 93.25 82 THR A N 1
ATOM 660 C CA . THR A 1 82 ? -10.489 -2.910 9.015 1.00 93.25 82 THR A CA 1
ATOM 661 C C . THR A 1 82 ? -9.029 -3.299 8.807 1.00 93.25 82 THR A C 1
ATOM 663 O O . THR A 1 82 ? -8.167 -2.993 9.634 1.00 93.25 82 THR A O 1
ATOM 666 N N . LEU A 1 83 ? -8.739 -3.926 7.668 1.00 95.19 83 LEU A N 1
ATOM 667 C CA . LEU A 1 83 ? -7.381 -4.247 7.249 1.00 95.19 83 LEU A CA 1
ATOM 668 C C . LEU A 1 83 ? -6.732 -3.034 6.584 1.00 95.19 83 LEU A C 1
ATOM 670 O O . LEU A 1 83 ? -7.265 -2.471 5.632 1.00 95.19 83 LEU A O 1
ATOM 674 N N . VAL A 1 84 ? -5.550 -2.661 7.049 1.00 96.38 84 VAL A N 1
ATOM 675 C CA . VAL A 1 84 ? -4.670 -1.676 6.427 1.00 96.38 84 VAL A CA 1
ATOM 676 C C . VAL A 1 84 ? -3.709 -2.416 5.500 1.00 96.38 84 VAL A C 1
ATOM 678 O O . VAL A 1 84 ? -2.919 -3.245 5.949 1.00 96.38 84 VAL A O 1
ATOM 681 N N . ALA A 1 85 ? -3.777 -2.124 4.201 1.00 96.69 85 ALA A N 1
ATOM 682 C CA . ALA A 1 85 ? -3.018 -2.793 3.147 1.00 96.69 85 ALA A CA 1
ATOM 683 C C . ALA A 1 85 ? -2.090 -1.801 2.412 1.00 96.69 85 ALA A C 1
ATOM 685 O O . ALA A 1 85 ? -2.546 -1.035 1.557 1.00 96.69 85 ALA A O 1
ATOM 686 N N . PRO A 1 86 ? -0.782 -1.786 2.725 1.00 97.00 86 PRO A N 1
ATOM 687 C CA . PRO A 1 86 ? 0.187 -0.923 2.050 1.00 97.00 86 PRO A CA 1
ATOM 688 C C . PRO A 1 86 ? 0.568 -1.445 0.662 1.00 97.00 86 PRO A C 1
ATOM 690 O O . PRO A 1 86 ? 0.923 -2.616 0.523 1.00 97.00 86 PRO A O 1
ATOM 693 N N . LEU A 1 87 ? 0.587 -0.577 -0.351 1.00 96.75 87 LEU A N 1
ATOM 694 C CA . LEU A 1 87 ? 0.986 -0.893 -1.725 1.00 96.75 87 LEU A CA 1
ATOM 695 C C . LEU A 1 87 ? 2.061 0.082 -2.237 1.00 96.75 87 LEU A C 1
ATOM 697 O O . LEU A 1 87 ? 2.025 1.271 -1.923 1.00 96.75 87 LEU A O 1
ATOM 701 N N . ARG A 1 88 ? 2.988 -0.406 -3.074 1.00 94.69 88 ARG A N 1
ATOM 702 C CA . ARG A 1 88 ? 4.060 0.392 -3.705 1.00 94.69 88 ARG A CA 1
ATOM 703 C C . ARG A 1 88 ? 4.370 -0.102 -5.119 1.00 94.69 88 ARG A C 1
ATOM 705 O O . ARG A 1 88 ? 4.297 -1.301 -5.401 1.00 94.69 88 ARG A O 1
ATOM 712 N N . VAL A 1 89 ? 4.788 0.812 -5.996 1.00 93.81 89 VAL A N 1
ATOM 713 C CA . VAL A 1 89 ? 5.478 0.464 -7.249 1.00 93.81 89 VAL A CA 1
ATOM 714 C C . VAL A 1 89 ? 6.987 0.463 -7.000 1.00 93.81 89 VAL A C 1
ATOM 716 O O . VAL A 1 89 ? 7.564 1.499 -6.688 1.00 93.81 89 VAL A O 1
ATOM 719 N N . ALA A 1 90 ? 7.635 -0.691 -7.142 1.00 90.56 90 ALA A N 1
ATOM 720 C CA . ALA A 1 90 ? 9.084 -0.815 -7.046 1.00 90.56 90 ALA A CA 1
ATOM 721 C C . ALA A 1 90 ? 9.732 -0.810 -8.432 1.00 90.56 90 ALA A C 1
ATOM 723 O O . ALA A 1 90 ? 9.322 -1.544 -9.342 1.00 90.56 90 ALA A O 1
ATOM 724 N N . TRP A 1 91 ? 10.788 -0.010 -8.562 1.00 88.81 91 TRP A N 1
ATOM 725 C CA . TRP A 1 91 ? 11.566 0.143 -9.784 1.00 88.81 91 TRP A CA 1
ATOM 726 C C . TRP A 1 91 ? 12.935 -0.500 -9.610 1.00 88.81 91 TRP A C 1
ATOM 728 O O . TRP A 1 91 ? 13.801 -0.001 -8.894 1.00 88.81 91 TRP A O 1
ATOM 738 N N . LEU A 1 92 ? 13.143 -1.627 -10.285 1.00 83.06 92 LEU A N 1
ATOM 739 C CA . LEU A 1 92 ? 14.425 -2.315 -10.252 1.00 83.06 92 LEU A CA 1
ATOM 740 C C . LEU A 1 92 ? 15.475 -1.535 -11.068 1.00 83.06 92 LEU A C 1
ATOM 742 O O . LEU A 1 92 ? 15.167 -1.034 -12.162 1.00 83.06 92 LEU A O 1
ATOM 746 N N . PRO A 1 93 ? 16.726 -1.437 -10.585 1.00 73.75 93 PRO A N 1
ATOM 747 C CA . PRO A 1 93 ? 17.821 -0.871 -11.369 1.00 73.75 93 PRO A CA 1
ATOM 748 C C . PRO A 1 93 ? 18.073 -1.713 -12.633 1.00 73.75 93 PRO A C 1
ATOM 750 O O . PRO A 1 93 ? 17.786 -2.910 -12.661 1.00 73.75 93 PRO A O 1
ATOM 753 N N . SER A 1 94 ? 18.573 -1.087 -13.700 1.00 71.69 94 SER A N 1
ATOM 754 C CA . SER A 1 94 ? 19.089 -1.814 -14.872 1.00 71.69 94 SER A CA 1
ATOM 755 C C . SER A 1 94 ? 20.433 -2.492 -14.564 1.00 71.69 94 SER A C 1
ATOM 757 O O . SER A 1 94 ? 21.062 -2.178 -13.557 1.00 71.69 94 SER A O 1
ATOM 759 N N . GLN A 1 95 ? 20.902 -3.401 -15.427 1.00 66.62 95 GLN A N 1
ATOM 760 C CA . GLN A 1 95 ? 22.252 -3.977 -15.289 1.00 66.62 95 GLN A CA 1
ATOM 761 C C . GLN A 1 95 ? 23.332 -2.893 -15.389 1.00 66.62 95 GLN A C 1
ATOM 763 O O . GLN A 1 95 ? 24.172 -2.787 -14.507 1.00 66.62 95 GLN A O 1
ATOM 768 N N . GLU A 1 96 ? 23.195 -1.970 -16.345 1.00 63.75 96 GLU A N 1
ATOM 769 C CA . GLU A 1 96 ? 24.032 -0.766 -16.429 1.00 63.75 96 GLU A CA 1
ATOM 770 C C . GLU A 1 96 ? 23.969 0.065 -15.136 1.00 63.75 96 GLU A C 1
ATOM 772 O O . GLU A 1 96 ? 24.964 0.674 -14.718 1.00 63.75 96 GLU A O 1
ATOM 777 N N . ASP A 1 97 ? 22.801 0.088 -14.471 1.00 63.16 97 ASP A N 1
ATOM 778 C CA . ASP A 1 97 ? 22.646 0.773 -13.194 1.00 63.16 97 ASP A CA 1
ATOM 779 C C . ASP A 1 97 ? 23.479 0.131 -12.071 1.00 63.16 97 ASP A C 1
ATOM 781 O O . ASP A 1 97 ? 24.015 0.830 -11.208 1.00 63.16 97 ASP A O 1
ATOM 785 N N . ILE A 1 98 ? 23.604 -1.191 -12.102 1.00 61.47 98 ILE A N 1
ATOM 786 C CA . ILE A 1 98 ? 24.356 -1.987 -11.132 1.00 61.47 98 ILE A CA 1
ATOM 787 C C . ILE A 1 98 ? 25.863 -1.881 -11.417 1.00 61.47 98 ILE A C 1
ATOM 789 O O . ILE A 1 98 ? 26.637 -1.616 -10.497 1.00 61.47 98 ILE A O 1
ATOM 793 N N . ASP A 1 99 ? 26.260 -1.981 -12.687 1.00 58.44 99 ASP A N 1
ATOM 794 C CA . ASP A 1 99 ? 27.664 -2.047 -13.116 1.00 58.44 99 ASP A CA 1
ATOM 795 C C . ASP A 1 99 ? 28.405 -0.707 -12.998 1.00 58.44 99 ASP A C 1
ATOM 797 O O . ASP A 1 99 ? 29.604 -0.670 -12.733 1.00 58.44 99 ASP A O 1
ATOM 801 N N . SER A 1 100 ? 27.706 0.425 -13.146 1.00 58.34 100 SER A N 1
ATOM 802 C CA . SER A 1 100 ? 28.354 1.753 -13.128 1.00 58.34 100 SER A CA 1
ATOM 803 C C . SER A 1 100 ? 28.675 2.292 -11.725 1.00 58.34 100 SER A C 1
ATOM 805 O O . SER A 1 100 ? 29.192 3.404 -11.592 1.00 58.34 100 SER A O 1
ATOM 807 N N . GLY A 1 101 ? 28.350 1.548 -10.667 1.00 56.78 101 GLY A N 1
ATOM 808 C CA . GLY A 1 101 ? 28.561 1.975 -9.286 1.00 56.78 101 GLY A CA 1
ATOM 809 C C . GLY A 1 101 ? 27.710 3.191 -8.844 1.00 56.78 101 GLY A C 1
ATOM 810 O O . GLY A 1 101 ? 27.091 3.893 -9.646 1.00 56.78 101 GLY A O 1
ATOM 811 N N . PRO A 1 102 ? 27.637 3.472 -7.529 1.00 52.78 102 PRO A N 1
ATOM 812 C CA . PRO A 1 102 ? 26.593 4.330 -6.957 1.00 52.78 102 PRO A CA 1
ATOM 813 C C . PRO A 1 102 ? 26.772 5.858 -7.096 1.00 52.78 102 PRO A C 1
ATOM 815 O O . PRO A 1 102 ? 25.957 6.588 -6.534 1.00 52.78 102 PRO A O 1
ATOM 818 N N . ARG A 1 103 ? 27.815 6.390 -7.757 1.00 54.94 103 ARG A N 1
ATOM 819 C CA . ARG A 1 103 ? 28.299 7.746 -7.396 1.00 54.94 103 ARG A CA 1
ATOM 820 C C . ARG A 1 103 ? 28.278 8.866 -8.438 1.00 54.94 103 ARG A C 1
ATOM 822 O O . ARG A 1 103 ? 28.216 10.007 -8.001 1.00 54.94 103 ARG A O 1
ATOM 829 N N . LEU A 1 104 ? 28.273 8.626 -9.753 1.00 49.66 104 LEU A N 1
ATOM 830 C CA . LEU A 1 104 ? 28.431 9.750 -10.706 1.00 49.66 104 LEU A CA 1
ATOM 831 C C . LEU A 1 104 ? 27.159 10.152 -11.469 1.00 49.66 104 LEU A C 1
ATOM 833 O O . LEU A 1 104 ? 26.954 11.339 -11.708 1.00 49.66 104 LEU A O 1
ATOM 837 N N . ARG A 1 105 ? 26.242 9.225 -11.780 1.00 51.16 105 ARG A N 1
ATOM 838 C CA . ARG A 1 105 ? 25.019 9.567 -12.540 1.00 51.16 105 ARG A CA 1
ATOM 839 C C . ARG A 1 105 ? 23.788 9.916 -11.696 1.00 51.16 105 ARG A C 1
ATOM 841 O O . ARG A 1 105 ? 22.880 10.560 -12.214 1.00 51.16 105 ARG A O 1
ATOM 848 N N . ASN A 1 106 ? 23.747 9.535 -10.414 1.00 51.66 106 ASN A N 1
ATOM 849 C CA . ASN A 1 106 ? 22.600 9.817 -9.531 1.00 51.66 106 ASN A CA 1
ATOM 850 C C . ASN A 1 106 ? 22.385 11.327 -9.312 1.00 51.66 106 ASN A C 1
ATOM 852 O O . ASN A 1 106 ? 21.268 11.745 -9.030 1.00 51.66 106 ASN A O 1
ATOM 856 N N . LEU A 1 107 ? 23.433 12.138 -9.504 1.00 50.69 107 LEU A N 1
ATOM 857 C CA . LEU A 1 107 ? 23.371 13.602 -9.470 1.00 50.69 107 LEU A CA 1
ATOM 858 C C . LEU A 1 107 ? 22.715 14.216 -10.719 1.00 50.69 107 LEU A C 1
ATOM 860 O O . LEU A 1 107 ? 22.093 15.265 -10.608 1.00 50.69 107 LEU A O 1
ATOM 864 N N . PHE A 1 108 ? 22.807 13.562 -11.884 1.00 48.50 108 PHE A N 1
ATOM 865 C CA . PHE A 1 108 ? 22.264 14.083 -13.147 1.00 48.50 108 PHE A CA 1
ATOM 866 C C . PHE A 1 108 ? 20.914 13.463 -13.535 1.00 48.50 108 PHE A C 1
ATOM 868 O O . PHE A 1 108 ? 20.085 14.134 -14.141 1.00 48.50 108 PHE A O 1
ATOM 875 N N . PHE A 1 109 ? 20.667 12.197 -13.178 1.00 50.34 109 PHE A N 1
ATOM 876 C CA . PHE A 1 109 ? 19.461 11.459 -13.585 1.00 50.34 109 PHE A CA 1
ATOM 877 C C . PHE A 1 109 ? 18.516 11.095 -12.424 1.00 50.34 109 PHE A C 1
ATOM 879 O O . PHE A 1 109 ? 17.449 10.524 -12.672 1.00 50.34 109 PHE A O 1
ATOM 886 N N . GLY A 1 110 ? 18.877 11.428 -11.177 1.00 57.72 110 GLY A N 1
ATOM 887 C CA . GLY A 1 110 ? 18.131 11.068 -9.965 1.00 57.72 110 GLY A CA 1
ATOM 888 C C . GLY A 1 110 ? 18.304 9.602 -9.551 1.00 57.72 110 GLY A C 1
ATOM 889 O O . GLY A 1 110 ? 18.933 8.814 -10.262 1.00 57.72 110 GLY A O 1
ATOM 890 N N . ASP A 1 111 ? 17.740 9.234 -8.396 1.00 64.00 111 ASP A N 1
ATOM 891 C CA . ASP A 1 111 ? 17.760 7.857 -7.885 1.00 64.00 111 ASP A CA 1
ATOM 892 C C . ASP A 1 111 ? 16.996 6.912 -8.840 1.00 64.00 111 ASP A C 1
ATOM 894 O O . ASP A 1 111 ? 15.789 7.091 -9.037 1.00 64.00 111 ASP A O 1
ATOM 898 N N . PRO A 1 112 ? 17.652 5.895 -9.437 1.00 63.75 112 PRO A N 1
ATOM 899 C CA . PRO A 1 112 ? 17.011 4.939 -10.340 1.00 63.75 112 PRO A CA 1
ATOM 900 C C . PRO A 1 112 ? 15.848 4.164 -9.710 1.00 63.75 112 PRO A C 1
ATOM 902 O O . PRO A 1 112 ? 15.002 3.658 -10.448 1.00 63.75 112 PRO A O 1
ATOM 905 N N . ARG A 1 113 ? 15.803 4.071 -8.373 1.00 67.94 113 ARG A N 1
ATOM 906 C CA . ARG A 1 113 ? 14.722 3.414 -7.621 1.00 67.94 113 ARG A CA 1
ATOM 907 C C . ARG A 1 113 ? 13.482 4.295 -7.467 1.00 67.94 113 ARG A C 1
ATOM 909 O O . ARG A 1 113 ? 12.406 3.789 -7.170 1.00 67.94 113 ARG A O 1
ATOM 916 N N . HIS A 1 114 ? 13.619 5.596 -7.724 1.00 74.38 114 HIS A N 1
ATOM 917 C CA . HIS A 1 114 ? 12.565 6.595 -7.561 1.00 74.38 114 HIS A CA 1
ATOM 918 C C . HIS A 1 114 ? 12.444 7.488 -8.811 1.00 74.38 114 HIS A C 1
ATOM 920 O O . HIS A 1 114 ? 12.682 8.699 -8.743 1.00 74.38 114 HIS A O 1
ATOM 926 N N . PRO A 1 115 ? 12.110 6.917 -9.983 1.00 79.19 115 PRO A N 1
ATOM 927 C CA . PRO A 1 115 ? 11.988 7.679 -11.217 1.00 79.19 115 PRO A CA 1
ATOM 928 C C . PRO A 1 115 ? 10.825 8.682 -11.155 1.00 79.19 115 PRO A C 1
ATOM 930 O O . PRO A 1 115 ? 9.733 8.381 -10.680 1.00 79.19 115 PRO A O 1
ATOM 933 N N . GLY A 1 116 ? 11.025 9.875 -11.722 1.00 82.06 116 GLY A N 1
ATOM 934 C CA . GLY A 1 116 ? 9.915 10.796 -11.996 1.00 82.06 116 GLY A CA 1
ATOM 935 C C . GLY A 1 116 ? 8.932 10.223 -13.030 1.00 82.06 116 GLY A C 1
ATOM 936 O O . GLY A 1 116 ? 9.290 9.325 -13.793 1.00 82.06 116 GLY A O 1
ATOM 937 N N . ALA A 1 117 ? 7.718 10.782 -13.117 1.00 85.19 117 ALA A N 1
ATOM 938 C CA . ALA A 1 117 ? 6.611 10.238 -13.923 1.00 85.19 117 ALA A CA 1
ATOM 939 C C . ALA A 1 117 ? 6.988 9.896 -15.379 1.00 85.19 117 ALA A C 1
ATOM 941 O O . ALA A 1 117 ? 6.688 8.806 -15.864 1.00 85.19 117 ALA A O 1
ATOM 942 N N . SER A 1 118 ? 7.689 10.793 -16.081 1.00 84.56 118 SER A N 1
ATOM 943 C CA . SER A 1 118 ? 8.105 10.559 -17.473 1.00 84.56 118 SER A CA 1
ATOM 944 C C . SER A 1 118 ? 9.108 9.408 -17.598 1.00 84.56 118 SER A C 1
ATOM 946 O O . SER A 1 118 ? 9.012 8.595 -18.517 1.00 84.56 118 SER A O 1
ATOM 948 N N . ARG A 1 119 ? 10.054 9.300 -16.653 1.00 83.75 119 ARG A N 1
ATOM 949 C CA . ARG A 1 119 ? 11.034 8.205 -16.616 1.00 83.75 119 ARG A CA 1
ATOM 950 C C . ARG A 1 119 ? 10.360 6.886 -16.238 1.00 83.75 119 ARG A C 1
ATOM 952 O O . ARG A 1 119 ? 10.670 5.876 -16.856 1.00 83.75 119 ARG A O 1
ATOM 959 N N . ALA A 1 120 ? 9.415 6.907 -15.301 1.00 86.94 120 ALA A N 1
ATOM 960 C CA . ALA A 1 120 ? 8.610 5.752 -14.918 1.00 86.94 120 ALA A CA 1
ATOM 961 C C . ALA A 1 120 ? 7.809 5.203 -16.112 1.00 86.94 120 ALA A C 1
ATOM 963 O O . ALA A 1 120 ? 7.886 4.012 -16.408 1.00 86.94 120 ALA A O 1
ATOM 964 N N . ARG A 1 121 ? 7.141 6.079 -16.880 1.00 87.81 121 ARG A N 1
ATOM 965 C CA . ARG A 1 121 ? 6.459 5.708 -18.136 1.00 87.81 121 ARG A CA 1
ATOM 966 C C . ARG A 1 121 ? 7.422 5.124 -19.164 1.00 87.81 121 ARG A C 1
ATOM 968 O O . ARG A 1 121 ? 7.127 4.096 -19.764 1.00 87.81 121 ARG A O 1
ATOM 975 N N . LYS A 1 122 ? 8.596 5.740 -19.349 1.00 87.12 122 LYS A N 1
ATOM 976 C CA . LYS A 1 122 ? 9.619 5.215 -20.264 1.00 87.12 122 LYS A CA 1
ATOM 977 C C . LYS A 1 122 ? 10.065 3.812 -19.850 1.00 87.12 122 LYS A C 1
ATOM 979 O O . LYS A 1 122 ? 10.034 2.921 -20.687 1.00 87.12 122 LYS A O 1
ATOM 984 N N . ILE A 1 123 ? 10.418 3.608 -18.576 1.00 85.75 123 ILE A N 1
ATOM 985 C CA . ILE A 1 123 ? 10.820 2.294 -18.048 1.00 85.75 123 ILE A CA 1
ATOM 986 C C . ILE A 1 123 ? 9.692 1.279 -18.235 1.00 85.75 123 ILE A C 1
ATOM 988 O O . ILE A 1 123 ? 9.961 0.162 -18.656 1.00 85.75 123 ILE A O 1
ATOM 992 N N . PHE A 1 124 ? 8.439 1.661 -17.984 1.00 87.12 124 PHE A N 1
ATOM 993 C CA . PHE A 1 124 ? 7.293 0.790 -18.222 1.00 87.12 124 PHE A CA 1
ATOM 994 C C . PHE A 1 124 ? 7.203 0.320 -19.687 1.00 87.12 124 PHE A C 1
ATOM 996 O O . PHE A 1 124 ? 6.998 -0.867 -19.930 1.00 87.12 124 PHE A O 1
ATOM 1003 N N . HIS A 1 125 ? 7.415 1.211 -20.661 1.00 86.75 125 HIS A N 1
ATOM 1004 C CA . HIS A 1 125 ? 7.359 0.852 -22.082 1.00 86.75 125 HIS A CA 1
ATOM 1005 C C . HIS A 1 125 ? 8.591 0.085 -22.579 1.00 86.75 125 HIS A C 1
ATOM 1007 O O . HIS A 1 125 ? 8.445 -0.836 -23.378 1.00 86.75 125 HIS A O 1
ATOM 1013 N N . THR A 1 126 ? 9.798 0.453 -22.139 1.00 87.75 126 THR A N 1
ATOM 1014 C CA . THR A 1 126 ? 11.047 -0.131 -22.662 1.00 87.75 126 THR A CA 1
ATOM 1015 C C . THR A 1 126 ? 11.518 -1.356 -21.887 1.00 87.75 126 THR A C 1
ATOM 1017 O O . THR A 1 126 ? 12.229 -2.191 -22.434 1.00 87.75 126 THR A O 1
ATOM 1020 N N . SER A 1 127 ? 11.183 -1.437 -20.600 1.00 86.00 127 SER A N 1
ATOM 1021 C CA . SER A 1 127 ? 11.717 -2.422 -19.653 1.00 86.00 127 SER A CA 1
ATOM 1022 C C . SER A 1 127 ? 10.675 -2.777 -18.575 1.00 86.00 127 SER A C 1
ATOM 1024 O O . SER A 1 127 ? 10.911 -2.574 -17.375 1.00 86.00 127 SER A O 1
ATOM 1026 N N . PRO A 1 128 ? 9.482 -3.269 -18.968 1.00 86.94 128 PRO A N 1
ATOM 1027 C CA . PRO A 1 128 ? 8.374 -3.527 -18.048 1.00 86.94 128 PRO A CA 1
ATOM 1028 C C . PRO A 1 128 ? 8.734 -4.515 -16.931 1.00 86.94 128 PRO A C 1
ATOM 1030 O O . PRO A 1 128 ? 8.138 -4.479 -15.857 1.00 86.94 128 PRO A O 1
ATOM 1033 N N . GLU A 1 129 ? 9.702 -5.409 -17.128 1.00 85.19 129 GLU A N 1
ATOM 1034 C CA . GLU A 1 129 ? 10.200 -6.358 -16.126 1.00 85.19 129 GLU A CA 1
ATOM 1035 C C . GLU A 1 129 ? 10.820 -5.691 -14.890 1.00 85.19 129 GLU A C 1
ATOM 1037 O O . GLU A 1 129 ? 10.839 -6.309 -13.815 1.00 85.19 129 GLU A O 1
ATOM 1042 N N . ARG A 1 130 ? 11.275 -4.438 -15.034 1.00 86.50 130 ARG A N 1
ATOM 1043 C CA . ARG A 1 130 ? 11.829 -3.616 -13.952 1.00 86.50 130 ARG A CA 1
ATOM 1044 C C . ARG A 1 130 ? 10.758 -2.986 -13.071 1.00 86.50 130 ARG A C 1
ATOM 1046 O O . ARG A 1 130 ? 11.054 -2.653 -11.931 1.00 86.50 130 ARG A O 1
ATOM 1053 N N . MET A 1 131 ? 9.534 -2.845 -13.576 1.00 90.69 131 MET A N 1
ATOM 1054 C CA . MET A 1 131 ? 8.391 -2.378 -12.797 1.00 90.69 131 MET A CA 1
ATOM 1055 C C . MET A 1 131 ? 7.741 -3.554 -12.065 1.00 90.69 131 MET A C 1
ATOM 1057 O O . MET A 1 131 ? 7.304 -4.537 -12.687 1.00 90.69 131 MET A O 1
ATOM 1061 N N . ARG A 1 132 ? 7.643 -3.449 -10.739 1.00 91.19 132 ARG A N 1
ATOM 1062 C CA . ARG A 1 132 ? 7.010 -4.449 -9.875 1.00 91.19 132 ARG A CA 1
ATOM 1063 C C . ARG A 1 132 ? 5.977 -3.790 -8.974 1.00 91.19 132 ARG A C 1
ATOM 1065 O O . ARG A 1 132 ? 6.240 -2.754 -8.384 1.00 91.19 132 ARG A O 1
ATOM 1072 N N . LEU A 1 133 ? 4.805 -4.407 -8.888 1.00 93.81 133 LEU A N 1
ATOM 1073 C CA . LEU A 1 133 ? 3.757 -4.022 -7.951 1.00 93.81 133 LEU A CA 1
ATOM 1074 C C . LEU A 1 133 ? 3.952 -4.848 -6.686 1.00 93.81 133 LEU A C 1
ATOM 1076 O O . LEU A 1 133 ? 4.070 -6.073 -6.766 1.00 93.81 133 LEU A O 1
ATOM 1080 N N . ILE A 1 134 ? 4.045 -4.178 -5.545 1.00 93.69 134 ILE A N 1
ATOM 1081 C CA . ILE A 1 134 ? 4.337 -4.803 -4.261 1.00 93.69 134 ILE A CA 1
ATOM 1082 C C . ILE A 1 134 ? 3.192 -4.509 -3.301 1.00 93.69 134 ILE A C 1
ATOM 1084 O O . ILE A 1 134 ? 2.781 -3.359 -3.156 1.00 93.69 134 ILE A O 1
ATOM 1088 N N . ALA A 1 135 ? 2.719 -5.560 -2.634 1.00 95.88 135 ALA A N 1
ATOM 1089 C CA . ALA A 1 135 ? 1.870 -5.463 -1.458 1.00 95.88 135 ALA A CA 1
ATOM 1090 C C . ALA A 1 135 ? 2.715 -5.753 -0.212 1.00 95.88 135 ALA A C 1
ATOM 1092 O O . ALA A 1 135 ? 3.412 -6.771 -0.146 1.00 95.88 135 ALA A O 1
ATOM 1093 N N . GLY A 1 136 ? 2.675 -4.840 0.754 1.00 95.19 136 GLY A N 1
ATOM 1094 C CA . GLY A 1 136 ? 3.187 -5.081 2.095 1.00 95.19 136 GLY A CA 1
ATOM 1095 C C . GLY A 1 136 ? 2.301 -6.078 2.841 1.00 95.19 136 GLY A C 1
ATOM 1096 O O . GLY A 1 136 ? 1.167 -6.341 2.442 1.00 95.19 136 GLY A O 1
ATOM 1097 N N . ALA A 1 137 ? 2.816 -6.638 3.937 1.00 96.12 137 ALA A N 1
ATOM 1098 C CA . ALA A 1 137 ? 1.979 -7.440 4.825 1.00 96.12 137 ALA A CA 1
ATOM 1099 C C . ALA A 1 137 ? 0.849 -6.554 5.394 1.00 96.12 137 ALA A C 1
ATOM 1101 O O . ALA A 1 137 ? 1.164 -5.500 5.954 1.00 96.12 137 ALA A O 1
ATOM 1102 N N . PRO A 1 138 ? -0.431 -6.936 5.230 1.00 96.50 138 PRO A N 1
ATOM 1103 C CA . PRO A 1 138 ? -1.545 -6.190 5.796 1.00 96.50 138 PRO A CA 1
ATOM 1104 C C . PRO A 1 138 ? -1.607 -6.384 7.314 1.00 96.50 138 PRO A C 1
ATOM 1106 O O . PRO A 1 138 ? -1.133 -7.395 7.836 1.00 96.50 138 PRO A O 1
ATOM 1109 N N . ASP A 1 139 ? -2.229 -5.437 8.008 1.00 96.69 139 ASP A N 1
ATOM 1110 C CA . ASP A 1 139 ? -2.471 -5.519 9.451 1.00 96.69 139 ASP A CA 1
ATOM 1111 C C . ASP A 1 139 ? -3.828 -4.887 9.800 1.00 96.69 139 ASP A C 1
ATOM 1113 O O . ASP A 1 139 ? -4.309 -4.036 9.056 1.00 96.69 139 ASP A O 1
ATOM 1117 N N . SER A 1 140 ? -4.476 -5.286 10.895 1.00 95.81 140 SER A N 1
ATOM 1118 C CA . SER A 1 140 ? -5.758 -4.682 11.292 1.00 95.81 140 SER A CA 1
ATOM 1119 C C . SER A 1 140 ? -5.553 -3.373 12.054 1.00 95.81 140 SER A C 1
ATOM 1121 O O . SER A 1 140 ? -4.549 -3.194 12.749 1.00 95.81 140 SER A O 1
ATOM 1123 N N . VAL A 1 141 ? -6.525 -2.458 11.980 1.00 95.31 141 VAL A N 1
ATOM 1124 C CA . VAL A 1 141 ? -6.512 -1.223 12.786 1.00 95.31 141 VAL A CA 1
ATOM 1125 C C . VAL A 1 141 ? -6.402 -1.551 14.280 1.00 95.31 141 VAL A C 1
ATOM 1127 O O . VAL A 1 141 ? -5.649 -0.886 14.989 1.00 95.31 141 VAL A O 1
ATOM 1130 N N . ALA A 1 142 ? -7.087 -2.597 14.752 1.00 94.94 142 ALA A N 1
ATOM 1131 C CA . ALA A 1 142 ? -7.014 -3.073 16.132 1.00 94.94 142 ALA A CA 1
ATOM 1132 C C . ALA A 1 142 ? -5.591 -3.482 16.536 1.00 94.94 142 ALA A C 1
ATOM 1134 O O . ALA A 1 142 ? -5.091 -3.023 17.561 1.00 94.94 142 ALA A O 1
ATOM 1135 N N . ASN A 1 143 ? -4.922 -4.311 15.729 1.00 96.25 143 ASN A N 1
ATOM 1136 C CA . ASN A 1 143 ? -3.579 -4.792 16.050 1.00 96.25 143 ASN A CA 1
ATOM 1137 C C . ASN A 1 143 ? -2.541 -3.665 15.953 1.00 96.25 143 ASN A C 1
ATOM 1139 O O . ASN A 1 143 ? -1.674 -3.537 16.817 1.00 96.25 143 ASN A O 1
ATOM 1143 N N . LEU A 1 144 ? -2.662 -2.785 14.953 1.00 95.75 144 LEU A N 1
ATOM 1144 C CA . LEU A 1 144 ? -1.828 -1.586 14.854 1.00 95.75 144 LEU A CA 1
ATOM 1145 C C . LEU A 1 144 ? -1.998 -0.688 16.084 1.00 95.75 144 LEU A C 1
ATOM 1147 O O . LEU A 1 144 ? -1.004 -0.196 16.618 1.00 95.75 144 LEU A O 1
ATOM 1151 N N . ARG A 1 145 ? -3.235 -0.504 16.558 1.00 93.75 145 ARG A N 1
ATOM 1152 C CA . ARG A 1 145 ? -3.537 0.287 17.756 1.00 93.75 145 ARG A CA 1
ATOM 1153 C C . ARG A 1 145 ? -2.961 -0.349 19.015 1.00 93.75 145 ARG A C 1
ATOM 1155 O O . ARG A 1 145 ? -2.234 0.323 19.733 1.00 93.75 145 ARG A O 1
ATOM 1162 N N . GLN A 1 146 ? -3.173 -1.645 19.222 1.00 94.25 146 GLN A N 1
ATOM 1163 C CA . GLN A 1 146 ? -2.589 -2.374 20.349 1.00 94.25 146 GLN A CA 1
ATOM 1164 C C . GLN A 1 146 ? -1.058 -2.241 20.373 1.00 94.25 146 GLN A C 1
ATOM 1166 O O . GLN A 1 146 ? -0.464 -1.966 21.412 1.00 94.25 146 GLN A O 1
ATOM 1171 N N . ARG A 1 147 ? -0.398 -2.399 19.220 1.00 93.94 147 ARG A N 1
ATOM 1172 C CA . ARG A 1 147 ? 1.061 -2.246 19.109 1.00 93.94 147 ARG A CA 1
ATOM 1173 C C . ARG A 1 147 ? 1.522 -0.817 19.387 1.00 93.94 147 ARG A C 1
ATOM 1175 O O . ARG A 1 147 ? 2.580 -0.642 19.982 1.00 93.94 147 ARG A O 1
ATOM 1182 N N . PHE A 1 148 ? 0.756 0.187 18.966 1.00 92.81 148 PHE A N 1
ATOM 1183 C CA . PHE A 1 148 ? 1.035 1.584 19.288 1.00 92.81 148 PHE A CA 1
ATOM 1184 C C . PHE A 1 148 ? 0.949 1.832 20.802 1.00 92.81 148 PHE A C 1
ATOM 1186 O O . PHE A 1 148 ? 1.893 2.354 21.388 1.00 92.81 148 PHE A O 1
ATOM 1193 N N . GLU A 1 149 ? -0.121 1.374 21.449 1.00 91.31 149 GLU A N 1
ATOM 1194 C CA . GLU A 1 149 ? -0.360 1.548 22.890 1.00 91.31 149 GLU A CA 1
ATOM 1195 C C . GLU A 1 149 ? 0.696 0.853 23.767 1.00 91.31 149 GLU A C 1
ATOM 1197 O O . GLU A 1 149 ? 1.025 1.340 24.844 1.00 91.31 149 GLU A O 1
ATOM 1202 N N . LEU A 1 150 ? 1.298 -0.246 23.296 1.00 89.50 150 LEU A N 1
ATOM 1203 C CA . LEU A 1 150 ? 2.407 -0.911 23.996 1.00 89.50 150 LEU A CA 1
ATOM 1204 C C . LEU A 1 150 ? 3.696 -0.075 24.052 1.00 89.50 150 LEU A C 1
ATOM 1206 O O . LEU A 1 150 ? 4.540 -0.312 24.916 1.00 89.50 150 LEU A O 1
ATOM 1210 N N . HIS A 1 151 ? 3.877 0.865 23.122 1.00 83.50 151 HIS A N 1
ATOM 1211 C CA . HIS A 1 151 ? 5.113 1.640 22.974 1.00 83.50 151 HIS A CA 1
ATOM 1212 C C . HIS A 1 151 ? 4.935 3.146 23.222 1.00 83.50 151 HIS A C 1
ATOM 1214 O O . HIS A 1 151 ? 5.935 3.861 23.291 1.00 83.50 151 HIS A O 1
ATOM 1220 N N . HIS A 1 152 ? 3.699 3.628 23.380 1.00 81.19 152 HIS A N 1
ATOM 1221 C CA . HIS A 1 152 ? 3.366 5.044 23.529 1.00 81.19 152 HIS A CA 1
ATOM 1222 C C . HIS A 1 152 ? 2.422 5.276 24.717 1.00 81.19 152 HIS A C 1
ATOM 1224 O O . HIS A 1 152 ? 1.478 4.520 24.930 1.00 81.19 152 HIS A O 1
ATOM 1230 N N . ASN A 1 153 ? 2.657 6.346 25.485 1.00 72.25 153 ASN A N 1
ATOM 1231 C CA . ASN A 1 153 ? 1.762 6.738 26.574 1.00 72.25 153 ASN A CA 1
ATOM 1232 C C . ASN A 1 153 ? 0.557 7.521 26.012 1.00 72.25 153 ASN A C 1
ATOM 1234 O O . ASN A 1 153 ? 0.741 8.565 25.389 1.00 72.25 153 ASN A O 1
ATOM 1238 N N . ILE A 1 154 ? -0.662 7.017 26.229 1.00 64.81 154 ILE A N 1
ATOM 1239 C CA . ILE A 1 154 ? -1.907 7.481 25.581 1.00 64.81 154 ILE A CA 1
ATOM 1240 C C . ILE A 1 154 ? -2.384 8.846 26.123 1.00 64.81 154 ILE A C 1
ATOM 1242 O O . ILE A 1 154 ? -3.207 9.506 25.498 1.00 64.81 154 ILE A O 1
ATOM 1246 N N . GLU A 1 155 ? -1.847 9.318 27.252 1.00 63.62 155 GLU A N 1
ATOM 1247 C CA . GLU A 1 155 ? -2.267 10.568 27.917 1.00 63.62 155 GLU A CA 1
ATOM 1248 C C . GLU A 1 155 ? -1.913 11.865 27.155 1.00 63.62 155 GLU A C 1
ATOM 1250 O O . GLU A 1 155 ? -2.185 12.967 27.632 1.00 63.62 155 GLU A O 1
ATOM 1255 N N . GLN A 1 156 ? -1.303 11.769 25.972 1.00 67.12 156 GLN A N 1
ATOM 1256 C CA . GLN A 1 156 ? -0.888 12.925 25.181 1.00 67.12 156 GLN A CA 1
ATOM 1257 C C . GLN A 1 156 ? -2.027 13.447 24.295 1.00 67.12 156 GLN A C 1
ATOM 1259 O O . GLN A 1 156 ? -2.719 12.683 23.624 1.00 67.12 156 GLN A O 1
ATOM 1264 N N . ALA A 1 157 ? -2.185 14.773 24.240 1.00 67.94 157 ALA A N 1
ATOM 1265 C CA . ALA A 1 157 ? -3.199 15.444 23.419 1.00 67.94 157 ALA A CA 1
ATOM 1266 C C . ALA A 1 157 ? -3.091 15.116 21.911 1.00 67.94 157 ALA A C 1
ATOM 1268 O O . ALA A 1 157 ? -4.084 15.217 21.193 1.00 67.94 157 ALA A O 1
ATOM 1269 N N . ASP A 1 158 ? -1.917 14.671 21.450 1.00 79.88 158 ASP A N 1
ATOM 1270 C CA . ASP A 1 158 ? -1.612 14.346 20.051 1.00 79.88 158 ASP A CA 1
ATOM 1271 C C . ASP A 1 158 ? -1.677 12.839 19.717 1.00 79.88 158 ASP A C 1
ATOM 1273 O O . ASP A 1 158 ? -1.338 12.434 18.603 1.00 79.88 158 ASP A O 1
ATOM 1277 N N . ALA A 1 159 ? -2.189 11.992 20.623 1.00 83.94 159 ALA A N 1
ATOM 1278 C CA . ALA A 1 159 ? -2.159 10.529 20.481 1.00 83.94 159 ALA A CA 1
ATOM 1279 C C . ALA A 1 159 ? -2.748 9.991 19.156 1.00 83.94 159 ALA A C 1
ATOM 1281 O O . ALA A 1 159 ? -2.299 8.968 18.639 1.00 83.94 159 ALA A O 1
ATOM 1282 N N . GLN A 1 160 ? -3.747 10.666 18.571 1.00 86.38 160 GLN A N 1
ATOM 1283 C CA . GLN A 1 160 ? -4.315 10.267 17.273 1.00 86.38 160 GLN A CA 1
ATOM 1284 C C . GLN A 1 160 ? -3.380 10.557 16.094 1.00 86.38 160 GLN A C 1
ATOM 1286 O O . GLN A 1 160 ? -3.290 9.745 15.170 1.00 86.38 160 GLN A O 1
ATOM 1291 N N . ARG A 1 161 ? -2.681 11.698 16.120 1.00 87.88 161 ARG A N 1
ATOM 1292 C CA . ARG A 1 161 ? -1.696 12.063 15.096 1.00 87.88 161 ARG A CA 1
ATOM 1293 C C . ARG A 1 161 ? -0.478 11.149 15.193 1.00 87.88 161 ARG A C 1
ATOM 1295 O O . ARG A 1 161 ? -0.043 10.623 14.171 1.00 87.88 161 ARG A O 1
ATOM 1302 N N . ASP A 1 162 ? -0.021 10.866 16.407 1.00 88.75 162 ASP A N 1
ATOM 1303 C CA . ASP A 1 162 ? 1.075 9.927 16.657 1.00 88.75 162 ASP A CA 1
ATOM 1304 C C . ASP A 1 162 ? 0.739 8.507 16.187 1.00 88.75 162 ASP A C 1
ATOM 1306 O O . ASP A 1 162 ? 1.583 7.819 15.604 1.00 88.75 162 ASP A O 1
ATOM 1310 N N . PHE A 1 163 ? -0.512 8.076 16.384 1.00 90.81 163 PHE A N 1
ATOM 1311 C CA . PHE A 1 163 ? -0.997 6.805 15.856 1.00 90.81 163 PHE A CA 1
ATOM 1312 C C . PHE A 1 163 ? -0.974 6.782 14.322 1.00 90.81 163 PHE A C 1
ATOM 1314 O O . PHE A 1 163 ? -0.495 5.811 13.734 1.00 90.81 163 PHE A O 1
ATOM 1321 N N . ALA A 1 164 ? -1.433 7.847 13.657 1.00 91.81 164 ALA A N 1
ATOM 1322 C CA . ALA A 1 164 ? -1.370 7.945 12.199 1.00 91.81 164 ALA A CA 1
ATOM 1323 C C . ALA A 1 164 ? 0.083 7.876 11.697 1.00 91.81 164 ALA A C 1
ATOM 1325 O O . ALA A 1 164 ? 0.401 7.075 10.817 1.00 91.81 164 ALA A O 1
ATOM 1326 N N . GLU A 1 165 ? 1.001 8.622 12.309 1.00 89.62 165 GLU A N 1
ATOM 1327 C CA . GLU A 1 165 ? 2.424 8.536 11.977 1.00 89.62 165 GLU A CA 1
ATOM 1328 C C . GLU A 1 165 ? 3.001 7.134 12.185 1.00 89.62 165 GLU A C 1
ATOM 1330 O O . GLU A 1 165 ? 3.757 6.634 11.347 1.00 89.62 165 GLU A O 1
ATOM 1335 N N . PHE A 1 166 ? 2.641 6.476 13.291 1.00 91.38 166 PHE A N 1
ATOM 1336 C CA . PHE A 1 166 ? 3.038 5.101 13.565 1.00 91.38 166 PHE A CA 1
ATOM 1337 C C . PHE A 1 166 ? 2.566 4.154 12.459 1.00 91.38 166 PHE A C 1
ATOM 1339 O O . PHE A 1 166 ? 3.368 3.367 11.952 1.00 91.38 166 PHE A O 1
ATOM 1346 N N . VAL A 1 167 ? 1.305 4.261 12.033 1.00 93.88 167 VAL A N 1
ATOM 1347 C CA . VAL A 1 167 ? 0.748 3.463 10.931 1.00 93.88 167 VAL A CA 1
ATOM 1348 C C . VAL A 1 167 ? 1.508 3.726 9.627 1.00 93.88 167 VAL A C 1
ATOM 1350 O O . VAL A 1 167 ? 1.870 2.775 8.934 1.00 93.88 167 VAL A O 1
ATOM 1353 N N . GLY A 1 168 ? 1.834 4.987 9.322 1.00 92.56 168 GLY A N 1
ATOM 1354 C CA . GLY A 1 168 ? 2.664 5.351 8.170 1.00 92.56 168 GLY A CA 1
ATOM 1355 C C . GLY A 1 168 ? 4.053 4.700 8.207 1.00 92.56 168 GLY A C 1
ATOM 1356 O O . GLY A 1 168 ? 4.495 4.118 7.214 1.00 92.56 168 GLY A O 1
ATOM 1357 N N . ARG A 1 169 ? 4.719 4.712 9.371 1.00 91.50 169 ARG A N 1
ATOM 1358 C CA . ARG A 1 169 ? 6.018 4.040 9.578 1.00 91.50 169 ARG A CA 1
ATOM 1359 C C . ARG A 1 169 ? 5.916 2.520 9.431 1.00 91.50 169 ARG A C 1
ATOM 1361 O O . ARG A 1 169 ? 6.780 1.913 8.800 1.00 91.50 169 ARG A O 1
ATOM 1368 N N . GLN A 1 170 ? 4.869 1.897 9.977 1.00 94.12 170 GLN A N 1
ATO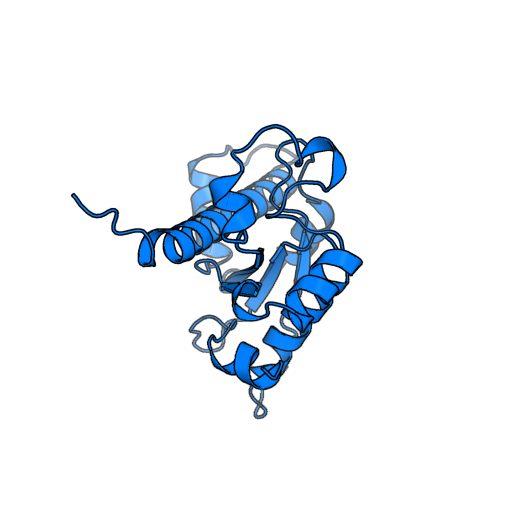M 1369 C CA . GLN A 1 170 ? 4.638 0.456 9.813 1.00 94.12 170 GLN A CA 1
ATOM 1370 C C . GLN A 1 170 ? 4.400 0.090 8.346 1.00 94.12 170 GLN A C 1
ATOM 1372 O O . GLN A 1 170 ? 4.982 -0.881 7.865 1.00 94.12 170 GLN A O 1
ATOM 1377 N N . ALA A 1 171 ? 3.616 0.895 7.623 1.00 94.56 171 ALA A N 1
ATOM 1378 C CA . ALA A 1 171 ? 3.373 0.717 6.197 1.00 94.56 171 ALA A CA 1
ATOM 1379 C C . ALA A 1 171 ? 4.677 0.784 5.383 1.00 94.56 171 ALA A C 1
ATOM 1381 O O . ALA A 1 171 ? 4.942 -0.110 4.579 1.00 94.56 171 ALA A O 1
ATOM 1382 N N . ALA A 1 172 ? 5.528 1.785 5.638 1.00 92.00 172 ALA A N 1
ATOM 1383 C CA . ALA A 1 172 ? 6.845 1.895 5.009 1.00 92.00 172 ALA A CA 1
ATOM 1384 C C . ALA A 1 172 ? 7.716 0.655 5.284 1.00 92.00 172 ALA A C 1
ATOM 1386 O O . ALA A 1 172 ? 8.269 0.058 4.360 1.00 92.00 172 ALA A O 1
ATOM 1387 N N . LEU A 1 173 ? 7.774 0.213 6.546 1.00 92.69 173 LEU A N 1
ATOM 1388 C CA . LEU A 1 173 ? 8.580 -0.932 6.967 1.00 92.69 173 LEU A CA 1
ATOM 1389 C C . LEU A 1 173 ? 8.181 -2.227 6.245 1.00 92.69 173 LEU A C 1
ATOM 1391 O O . LEU A 1 173 ? 9.047 -2.950 5.746 1.00 92.69 173 LEU A O 1
ATOM 1395 N N . VAL A 1 174 ? 6.883 -2.543 6.177 1.00 95.44 174 VAL A N 1
ATOM 1396 C CA . VAL A 1 174 ? 6.424 -3.779 5.520 1.00 95.44 174 VAL A CA 1
ATOM 1397 C C . VAL A 1 174 ? 6.604 -3.731 4.002 1.00 95.44 174 VAL A C 1
ATOM 1399 O O . VAL A 1 174 ? 6.878 -4.772 3.398 1.00 95.44 174 VAL A O 1
ATOM 1402 N N . LEU A 1 175 ? 6.517 -2.545 3.391 1.00 93.31 175 LEU A N 1
ATOM 1403 C CA . LEU A 1 175 ? 6.839 -2.341 1.978 1.00 93.31 175 LEU A CA 1
ATOM 1404 C C . LEU A 1 175 ? 8.330 -2.562 1.710 1.00 93.31 175 LEU A C 1
ATOM 1406 O O . LEU A 1 175 ? 8.675 -3.298 0.787 1.00 93.31 175 LEU A O 1
ATOM 1410 N N . ASP A 1 176 ? 9.210 -2.028 2.557 1.00 90.06 176 ASP A N 1
ATOM 1411 C CA . ASP A 1 176 ? 10.654 -2.242 2.446 1.00 90.06 176 ASP A CA 1
ATOM 1412 C C . ASP A 1 176 ? 11.033 -3.718 2.625 1.00 90.06 176 ASP A C 1
ATOM 1414 O O . ASP A 1 176 ? 11.923 -4.233 1.945 1.00 90.06 176 ASP A O 1
ATOM 1418 N N . ILE A 1 177 ? 10.369 -4.436 3.538 1.00 91.06 177 ILE A N 1
ATOM 1419 C CA . ILE A 1 177 ? 10.553 -5.885 3.703 1.00 91.06 177 ILE A CA 1
ATOM 1420 C C . ILE A 1 177 ? 10.137 -6.622 2.424 1.00 91.06 177 ILE A C 1
ATOM 1422 O O . ILE A 1 177 ? 10.871 -7.496 1.950 1.00 91.06 177 ILE A O 1
ATOM 1426 N N . ALA A 1 178 ? 8.981 -6.281 1.853 1.00 91.56 178 ALA A N 1
ATOM 1427 C CA . ALA A 1 178 ? 8.483 -6.904 0.632 1.00 91.56 178 ALA A CA 1
ATOM 1428 C C . ALA A 1 178 ? 9.391 -6.606 -0.580 1.00 91.56 178 ALA A C 1
ATOM 1430 O O . ALA A 1 178 ? 9.702 -7.509 -1.361 1.00 91.56 178 ALA A O 1
ATOM 1431 N N . GLU A 1 179 ? 9.912 -5.384 -0.687 1.00 88.75 179 GLU A N 1
ATOM 1432 C CA . GLU A 1 179 ? 10.878 -4.993 -1.713 1.00 88.75 179 GLU A CA 1
ATOM 1433 C C . GLU A 1 179 ? 12.224 -5.717 -1.559 1.00 88.75 179 GLU A C 1
ATOM 1435 O O . GLU A 1 179 ? 12.766 -6.240 -2.537 1.00 88.75 179 GLU A O 1
ATOM 1440 N N . ARG A 1 180 ? 12.745 -5.850 -0.331 1.00 85.69 180 ARG A N 1
ATOM 1441 C CA . ARG A 1 180 ? 13.964 -6.637 -0.076 1.00 85.69 180 ARG A CA 1
ATOM 1442 C C . ARG A 1 180 ? 13.789 -8.106 -0.453 1.00 85.69 180 ARG A C 1
ATOM 1444 O O . ARG A 1 180 ? 14.717 -8.695 -1.000 1.00 85.69 180 ARG A O 1
ATOM 1451 N N . ARG A 1 181 ? 12.617 -8.707 -0.214 1.00 86.75 181 ARG A N 1
ATOM 1452 C CA . ARG A 1 181 ? 12.321 -10.093 -0.636 1.00 86.75 181 ARG A CA 1
ATOM 1453 C C . ARG A 1 181 ? 12.334 -10.238 -2.158 1.00 86.75 181 ARG A C 1
ATOM 1455 O O . ARG A 1 181 ? 12.907 -11.197 -2.674 1.00 86.75 181 ARG A O 1
ATOM 1462 N N . LEU A 1 182 ? 11.767 -9.263 -2.869 1.00 82.38 182 LEU A N 1
ATOM 1463 C CA . LEU A 1 182 ? 11.792 -9.205 -4.332 1.00 82.38 182 LEU A CA 1
ATOM 1464 C C . LEU A 1 182 ? 13.231 -9.131 -4.879 1.00 82.38 182 LEU A C 1
ATOM 1466 O O . LEU A 1 182 ? 13.543 -9.794 -5.869 1.00 82.38 182 LEU A O 1
ATOM 1470 N N . GLN A 1 183 ? 14.108 -8.354 -4.237 1.00 73.31 183 GLN A N 1
ATOM 1471 C CA . GLN A 1 183 ? 15.516 -8.215 -4.631 1.00 73.31 183 GLN A CA 1
ATOM 1472 C C . GLN A 1 183 ? 16.359 -9.448 -4.239 1.00 73.31 183 GLN A C 1
ATOM 1474 O O . GLN A 1 183 ? 17.144 -9.949 -5.045 1.00 73.31 183 GLN A O 1
ATOM 1479 N N . GLY A 1 184 ? 16.164 -9.984 -3.030 1.00 62.88 184 GLY A N 1
ATOM 1480 C CA . GLY A 1 184 ? 16.924 -11.112 -2.478 1.00 62.88 184 GLY A CA 1
ATOM 1481 C C . GLY A 1 184 ? 16.641 -12.463 -3.142 1.00 62.88 184 GLY A C 1
ATOM 1482 O O . GLY A 1 184 ? 17.535 -13.303 -3.211 1.00 62.88 184 GLY A O 1
ATOM 1483 N N . GLY A 1 185 ? 15.449 -12.668 -3.717 1.00 53.66 185 GLY A N 1
ATOM 1484 C CA . GLY A 1 185 ? 15.112 -13.897 -4.453 1.00 53.66 185 GLY A CA 1
ATOM 1485 C C . GLY A 1 185 ? 15.928 -14.125 -5.736 1.00 53.66 185 GLY A C 1
ATOM 1486 O O . GLY A 1 185 ? 15.959 -15.240 -6.253 1.00 53.66 185 GLY A O 1
ATOM 1487 N N . ARG A 1 186 ? 16.612 -13.093 -6.250 1.00 51.06 186 ARG A N 1
ATOM 1488 C CA . ARG A 1 186 ? 17.467 -13.157 -7.451 1.00 51.06 186 ARG A CA 1
ATOM 1489 C C . ARG A 1 186 ? 18.959 -12.994 -7.166 1.00 51.06 186 ARG A C 1
ATOM 1491 O O . ARG A 1 186 ? 19.752 -13.042 -8.099 1.00 51.06 186 ARG A O 1
ATOM 1498 N N . TYR A 1 187 ? 19.346 -12.848 -5.900 1.00 47.31 187 TYR A N 1
ATOM 1499 C CA . TYR A 1 187 ? 20.734 -12.627 -5.497 1.00 47.31 187 TYR A CA 1
ATOM 1500 C C . TYR A 1 187 ? 21.264 -13.814 -4.679 1.00 47.31 187 TYR A C 1
ATOM 1502 O O . TYR A 1 187 ? 21.696 -13.675 -3.537 1.00 47.31 187 TYR A O 1
ATOM 1510 N N . LYS A 1 188 ? 21.259 -15.015 -5.276 1.00 38.56 188 LYS A N 1
ATOM 1511 C CA . LYS A 1 188 ? 22.296 -15.999 -4.939 1.00 38.56 188 LYS A CA 1
ATOM 1512 C C . LYS A 1 188 ? 23.556 -15.564 -5.678 1.00 38.56 188 LYS A C 1
ATOM 1514 O O . LYS A 1 188 ? 23.689 -15.796 -6.874 1.00 38.56 188 LYS A O 1
ATOM 1519 N N . VAL A 1 189 ? 24.446 -14.898 -4.955 1.00 36.59 189 VAL A N 1
ATOM 1520 C CA . VAL A 1 189 ? 25.826 -14.674 -5.394 1.00 36.59 189 VAL A CA 1
ATOM 1521 C C . VAL A 1 189 ? 26.479 -16.055 -5.537 1.00 36.59 189 VAL A C 1
ATOM 1523 O O . VAL A 1 189 ? 26.342 -16.856 -4.604 1.00 36.59 189 VAL A O 1
ATOM 1526 N N . PRO A 1 190 ? 27.132 -16.385 -6.665 1.00 37.00 190 PRO A N 1
ATOM 1527 C CA . PRO A 1 190 ? 27.946 -17.590 -6.725 1.00 37.00 190 PRO A CA 1
ATOM 1528 C C . PRO A 1 190 ? 29.043 -17.475 -5.659 1.00 37.00 190 PRO A C 1
ATOM 1530 O O 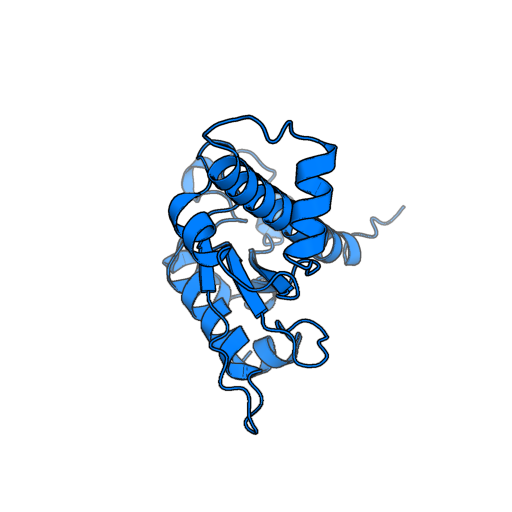. PRO A 1 190 ? 29.678 -16.427 -5.537 1.00 37.00 190 PRO A O 1
ATOM 1533 N N . ARG A 1 191 ? 29.181 -18.520 -4.837 1.00 40.69 191 ARG A N 1
ATOM 1534 C CA . ARG A 1 191 ? 30.349 -18.695 -3.970 1.00 40.69 191 ARG A CA 1
ATOM 1535 C C . ARG A 1 191 ? 31.509 -19.224 -4.793 1.00 40.69 191 ARG A C 1
ATOM 1537 O O . ARG A 1 191 ? 31.225 -20.050 -5.689 1.00 40.69 191 ARG A O 1
#

Foldseek 3Di:
DDLLVQLVVDQQDDDDPLAAEAEEEQDDAVQFVVSVVVSNVSNDDPPDDPRDNHYHYWNLPDPPDQIPLVSLLVVLPDDQQYKYKYKYKWFAADPCRVVVDDPDCCVPQNDRRHHYPVVVVVCCVPPVVRIHIWIFDIDTSNVLVVVLVVPDDCPDPCNSSVSSSSVSNVSSVRRVVRVVVVVVVPDPDDD

Secondary structure (DSSP, 8-state):
--HHHHHHT---SPP-SS--EEEEEE-SSHHHHHHHHHHHHHT--SS---S---EEEE-TT-TTS---HHHHHHHT-S-TTPEEEEEEEEEPPPHHHHHT-SSSSHHHH--TTS--HHHHHHHHHH-GGGEEEEEPPPEEHHHHHHHHHHHS-TTSTTHHHHHHHHHHHHHHHHHHHHHHHHHHTT-----